Protein AF-A0A150IN07-F1 (afdb_monomer_lite)

Secondary structure (DSSP, 8-state):
-EETTEEE--TTTTTTS-TT---GGGTTSB-HHHHHHTTTTS-PPPHHHHHHHGGGEEEE--------------------------------------S--HHHHHHHHHHHHHHHHHHHHTT-SSGGG-HHHHHHHHHHHHHHHHHHHHHHHHHHHHHHH-GGGGGS---HHHHHHHHHHHHHHHHHHHHHHHHHHHHHHHHHHHH---

Foldseek 3Di:
DDEPQFDFDCVVVQVVPDPVDRCPVCVPHYCHVCQQCVNVVNHHDDPVVVVVRVLGTDGGHDPPPPPDDDDDDDDDDPPDPPPPPPPPDPPPSPDPPDPDDLCVQQVVLCCVLVVLVVQLVVPDPDPCSPPVNSCVVLVVLLVVLVVLLVVLVVLVVVCVVPVVSVVPPDPSVRCNVSSCSSSVSSVVSVVVVCVVVVVVVVVVVVPPDD

pLDDT: mean 81.94, std 17.99, range [33.94, 97.5]

Organism: NCBI:txid1705564

Radius of gyration: 29.13 Å; chains: 1; bounding box: 85×41×76 Å

Sequence (210 aa):
MIFEKSVYDITSYLRSHDKFLKIDSWCGQDMTEDFQTKAGTGRDHKSSTYALLDQYKIGDLEVDTVTDFPTSTPQSHVVTATITPTVVSEGSAQQPKNPYNLGLLVIPTLIIYWGWYFLCKKNYQCSLFKVSVFNFFWNSVLLITLIPAVGFGFFMVLRYSIPSLYSVQFDFLFWHVEGAIIMGTVAVSHFLSRLNAYFAQMRISLTKKP

InterPro domains:
  IPR001199 Cytochrome b5-like heme/steroid binding domain [PF00173] (2-61)
  IPR001199 Cytochrome b5-like heme/steroid binding domain [PS50255] (1-62)
  IPR036400 Cytochrome b5-like heme/steroid binding domain superfamily [G3DSA:3.10.120.10] (1-63)
  IPR036400 Cytochrome b5-like heme/steroid binding domain superfamily [SSF55856] (2-66)

Structure (mmCIF, N/CA/C/O backbone):
data_AF-A0A150IN07-F1
#
_entry.id   AF-A0A150IN07-F1
#
loop_
_atom_site.group_PDB
_atom_site.id
_atom_site.type_symbol
_atom_site.label_atom_id
_atom_site.label_alt_id
_atom_site.label_comp_id
_atom_site.label_asym_id
_atom_site.label_entity_id
_atom_site.label_seq_id
_atom_site.pdbx_PDB_ins_code
_atom_site.Cartn_x
_atom_site.Cartn_y
_atom_site.Cartn_z
_atom_site.occupancy
_atom_site.B_iso_or_equiv
_atom_site.auth_seq_id
_atom_site.auth_comp_id
_atom_site.auth_asym_id
_atom_site.auth_atom_id
_atom_site.pdbx_PDB_model_num
ATOM 1 N N . MET A 1 1 ? 26.340 -3.930 -17.160 1.00 94.69 1 MET A N 1
ATOM 2 C CA . MET A 1 1 ? 25.504 -3.708 -18.367 1.00 94.69 1 MET A CA 1
ATOM 3 C C . MET A 1 1 ? 25.729 -2.285 -18.845 1.00 94.69 1 MET A C 1
ATOM 5 O O . MET A 1 1 ? 26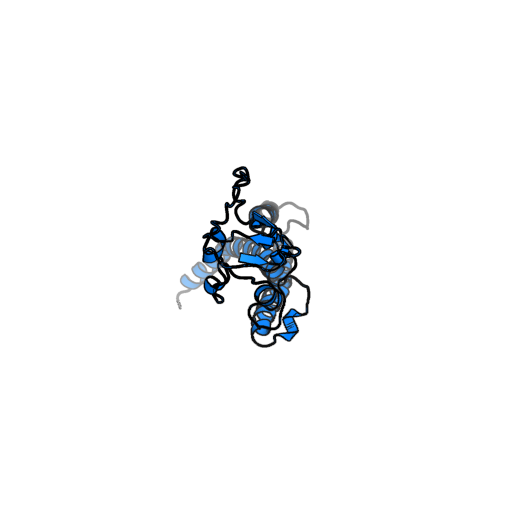.230 -1.491 -18.053 1.00 94.69 1 MET A O 1
ATOM 9 N N . ILE A 1 2 ? 25.414 -1.975 -20.100 1.00 96.38 2 ILE A N 1
ATOM 10 C CA . ILE A 1 2 ? 25.606 -0.640 -20.682 1.00 96.38 2 ILE A CA 1
ATOM 11 C C . ILE A 1 2 ? 24.236 0.001 -20.924 1.00 96.38 2 ILE A C 1
ATOM 13 O O . ILE A 1 2 ? 23.347 -0.654 -21.456 1.00 96.38 2 ILE A O 1
ATOM 17 N N . PHE A 1 3 ? 24.059 1.255 -20.521 1.00 95.56 3 PHE A N 1
ATOM 18 C CA . PHE A 1 3 ? 22.867 2.056 -20.810 1.00 95.56 3 PHE A CA 1
ATOM 19 C C . PHE A 1 3 ? 23.315 3.478 -21.164 1.00 95.56 3 PHE A C 1
ATOM 21 O O . PHE A 1 3 ? 24.084 4.071 -20.414 1.00 95.56 3 PHE A O 1
ATOM 28 N N . GLU A 1 4 ? 22.903 3.994 -22.325 1.00 93.81 4 GLU A N 1
ATOM 29 C CA . GLU A 1 4 ? 23.250 5.343 -22.813 1.00 93.81 4 GLU A CA 1
ATOM 30 C C . GLU A 1 4 ? 24.747 5.700 -22.677 1.00 93.81 4 GLU A C 1
ATOM 32 O O . GLU A 1 4 ? 25.117 6.784 -22.233 1.00 93.81 4 GLU A O 1
ATOM 37 N N . LYS A 1 5 ? 25.632 4.779 -23.089 1.00 92.81 5 LYS A N 1
ATOM 38 C CA . LYS A 1 5 ? 27.106 4.895 -22.994 1.00 92.81 5 LYS A CA 1
ATOM 39 C C . LYS A 1 5 ? 27.677 4.909 -21.571 1.00 92.81 5 LYS A C 1
ATOM 41 O O . LYS A 1 5 ? 28.888 5.031 -21.419 1.00 92.81 5 LYS A O 1
ATOM 46 N N . SER A 1 6 ? 26.862 4.726 -20.542 1.00 94.62 6 SER A N 1
ATOM 47 C CA . SER A 1 6 ? 27.318 4.515 -19.170 1.00 94.62 6 SER A CA 1
ATOM 48 C C . SER A 1 6 ? 27.363 3.022 -18.830 1.00 94.62 6 SER A C 1
ATOM 50 O O . SER A 1 6 ? 26.570 2.223 -19.333 1.00 94.62 6 SER A O 1
ATOM 52 N N . VAL A 1 7 ? 28.301 2.630 -17.969 1.00 95.75 7 VAL A N 1
ATOM 53 C CA . VAL A 1 7 ? 28.471 1.255 -17.481 1.00 95.75 7 VAL A CA 1
ATOM 54 C C . VAL A 1 7 ? 27.909 1.143 -16.068 1.00 95.75 7 VAL A C 1
ATOM 56 O O . VAL A 1 7 ? 28.205 1.969 -15.204 1.00 95.75 7 VAL A O 1
ATOM 59 N N . TYR A 1 8 ? 27.130 0.089 -15.827 1.00 95.19 8 TYR A N 1
ATOM 60 C CA . TYR A 1 8 ? 26.436 -0.161 -14.564 1.00 95.19 8 TYR A CA 1
ATOM 61 C C . TYR A 1 8 ? 26.771 -1.544 -13.995 1.00 95.19 8 TYR A C 1
ATOM 63 O O . TYR A 1 8 ? 26.665 -2.553 -14.712 1.00 95.19 8 TYR A O 1
ATOM 71 N N . ASP A 1 9 ? 27.111 -1.603 -12.704 1.00 95.38 9 ASP A N 1
ATOM 72 C CA . ASP A 1 9 ? 27.219 -2.851 -11.941 1.00 95.38 9 ASP A CA 1
ATOM 73 C C . ASP A 1 9 ? 25.911 -3.134 -11.201 1.00 95.38 9 ASP A C 1
ATOM 75 O O . ASP A 1 9 ? 25.670 -2.668 -10.091 1.00 95.38 9 ASP A O 1
ATOM 79 N N . ILE A 1 10 ? 25.062 -3.945 -11.827 1.00 92.94 10 ILE A N 1
ATOM 80 C CA . ILE A 1 10 ? 23.775 -4.352 -11.260 1.00 92.94 10 ILE A CA 1
ATOM 81 C C . ILE A 1 10 ? 23.812 -5.765 -10.662 1.00 92.94 10 ILE A C 1
ATOM 83 O O . ILE A 1 10 ? 22.760 -6.356 -10.421 1.00 92.94 10 ILE A O 1
ATOM 87 N N . THR A 1 11 ? 24.999 -6.335 -10.416 1.00 91.38 11 THR A N 1
ATOM 88 C CA . THR A 1 11 ? 25.167 -7.734 -9.976 1.00 91.38 11 THR A CA 1
ATOM 89 C C . THR A 1 11 ? 24.358 -8.044 -8.715 1.00 91.38 11 THR A C 1
ATOM 91 O O . THR A 1 11 ? 23.681 -9.072 -8.630 1.00 91.38 11 THR A O 1
ATOM 94 N N . SER A 1 12 ? 24.378 -7.127 -7.745 1.00 89.69 12 SER A N 1
ATOM 95 C CA . SER A 1 12 ? 23.608 -7.240 -6.501 1.00 89.69 12 SER A CA 1
ATOM 96 C C . SER A 1 12 ? 22.096 -7.119 -6.726 1.00 89.69 12 SER A C 1
ATOM 98 O O . SER A 1 12 ? 21.315 -7.736 -5.999 1.00 89.69 12 SER A O 1
ATOM 100 N N . TYR A 1 13 ? 21.681 -6.382 -7.759 1.00 89.75 13 TYR A N 1
ATOM 101 C CA . TYR A 1 13 ? 20.284 -6.124 -8.089 1.00 89.75 13 TYR A CA 1
ATOM 102 C C . TYR A 1 13 ? 19.628 -7.246 -8.901 1.00 89.75 13 TYR A C 1
ATOM 104 O O . TYR A 1 13 ? 18.417 -7.424 -8.793 1.00 89.75 13 TYR A O 1
ATOM 112 N N . LEU A 1 14 ? 20.393 -8.061 -9.642 1.00 88.88 14 LEU A N 1
ATOM 113 C CA . LEU A 1 14 ? 19.865 -9.152 -10.482 1.00 88.88 14 LEU A CA 1
ATOM 114 C C . LEU A 1 14 ? 18.888 -10.078 -9.740 1.00 88.88 14 LEU A C 1
ATOM 116 O O . LEU A 1 14 ? 17.893 -10.518 -10.307 1.00 88.88 14 LEU A O 1
ATOM 120 N N . ARG A 1 15 ? 19.151 -10.365 -8.459 1.00 83.50 15 ARG A N 1
ATOM 121 C CA . ARG A 1 15 ? 18.308 -11.255 -7.636 1.00 83.50 15 ARG A CA 1
ATOM 122 C C . ARG A 1 15 ? 17.019 -10.599 -7.144 1.00 83.50 15 ARG A C 1
ATOM 124 O O . ARG A 1 15 ? 16.079 -11.304 -6.793 1.00 83.50 15 ARG A O 1
ATOM 131 N N . SER A 1 16 ? 17.002 -9.273 -7.075 1.00 84.06 16 SER A N 1
ATOM 132 C CA . SER A 1 16 ? 15.838 -8.465 -6.704 1.00 84.06 16 SER A CA 1
ATOM 133 C C . SER A 1 16 ? 15.118 -7.865 -7.912 1.00 84.06 16 SER A C 1
ATOM 135 O O . SER A 1 16 ? 14.077 -7.232 -7.736 1.00 84.06 16 SER A O 1
ATOM 137 N N . HIS A 1 17 ? 15.672 -8.040 -9.114 1.00 86.94 17 HIS A N 1
ATOM 138 C CA . HIS A 1 17 ? 15.035 -7.643 -10.358 1.00 86.94 17 HIS A CA 1
ATOM 139 C C . HIS A 1 17 ? 13.751 -8.456 -10.574 1.00 86.94 17 HIS A C 1
ATOM 141 O O . HIS A 1 17 ? 13.635 -9.579 -10.081 1.00 86.94 17 HIS A O 1
ATOM 147 N N . ASP A 1 18 ? 12.778 -7.853 -11.264 1.00 80.25 18 ASP A N 1
ATOM 148 C CA . ASP A 1 18 ? 11.419 -8.364 -11.477 1.00 80.25 18 ASP A CA 1
ATOM 149 C C . ASP A 1 18 ? 11.361 -9.898 -11.620 1.00 80.25 18 ASP A C 1
ATOM 151 O O . ASP A 1 18 ? 12.038 -10.497 -12.455 1.00 80.25 18 ASP A O 1
ATOM 155 N N . LYS A 1 19 ? 10.495 -10.546 -10.828 1.00 76.75 19 LYS A N 1
ATOM 156 C CA . LYS A 1 19 ? 10.335 -12.009 -10.817 1.00 76.75 19 LYS A CA 1
ATOM 157 C C . LYS A 1 19 ? 9.893 -12.598 -12.161 1.00 76.75 19 LYS A C 1
ATOM 159 O O . LYS A 1 19 ? 9.998 -13.809 -12.348 1.00 76.75 19 LYS A O 1
ATOM 164 N N . PHE A 1 20 ? 9.348 -11.778 -13.054 1.00 77.38 20 PHE A N 1
ATOM 165 C CA . PHE A 1 20 ? 8.842 -12.198 -14.356 1.00 77.38 20 PHE A CA 1
ATOM 166 C C . PHE A 1 20 ? 9.803 -11.909 -15.511 1.00 77.38 20 PHE A C 1
ATOM 168 O O . PHE A 1 20 ? 9.583 -12.432 -16.602 1.00 77.38 20 PHE A O 1
ATOM 175 N N . LEU A 1 21 ? 10.862 -11.124 -15.288 1.00 83.44 21 LEU A N 1
ATOM 176 C CA . LEU A 1 21 ? 11.848 -10.791 -16.312 1.00 83.44 21 LEU A CA 1
ATOM 177 C C . LEU A 1 21 ? 13.258 -11.027 -15.777 1.00 83.44 21 LEU A C 1
ATOM 179 O O . LEU A 1 21 ? 13.783 -10.265 -14.965 1.00 83.44 21 LEU A O 1
ATOM 183 N N . LYS A 1 22 ? 13.885 -12.095 -16.265 1.00 88.19 22 LYS A N 1
ATOM 184 C CA . LYS A 1 22 ? 15.304 -12.336 -16.024 1.00 88.19 22 LYS A CA 1
ATOM 185 C C . LYS A 1 22 ? 16.120 -11.486 -16.989 1.00 88.19 22 LYS A C 1
ATOM 187 O O . LYS A 1 22 ? 15.855 -11.501 -18.184 1.00 88.19 22 LYS A O 1
ATOM 192 N N . ILE A 1 23 ? 17.087 -10.755 -16.446 1.00 91.69 23 ILE A N 1
ATOM 193 C CA . ILE A 1 23 ? 17.950 -9.837 -17.203 1.00 91.69 23 ILE A CA 1
ATOM 194 C C . ILE A 1 23 ? 19.413 -10.283 -17.198 1.00 91.69 23 ILE A C 1
ATOM 196 O O . ILE A 1 23 ? 20.286 -9.569 -17.667 1.00 91.69 23 ILE A O 1
ATOM 200 N N . ASP A 1 24 ? 19.703 -11.472 -16.673 1.00 90.38 24 ASP A N 1
ATOM 201 C CA . ASP A 1 24 ? 21.043 -12.061 -16.661 1.00 90.38 24 ASP A CA 1
ATOM 202 C C . ASP A 1 24 ? 21.629 -12.220 -18.071 1.00 90.38 24 ASP A C 1
ATOM 204 O O . ASP A 1 24 ? 22.839 -12.086 -18.249 1.00 90.38 24 ASP A O 1
ATOM 208 N N . SER A 1 25 ? 20.779 -12.413 -19.083 1.00 90.69 25 SER A N 1
ATOM 209 C CA . SER A 1 25 ? 21.184 -12.438 -20.492 1.00 90.69 25 SER A CA 1
ATOM 210 C C . SER A 1 25 ? 21.751 -11.112 -21.010 1.00 90.69 25 SER A C 1
ATOM 212 O O . SER A 1 25 ? 22.468 -11.125 -22.005 1.00 90.69 25 SER A O 1
ATOM 214 N N . TRP A 1 26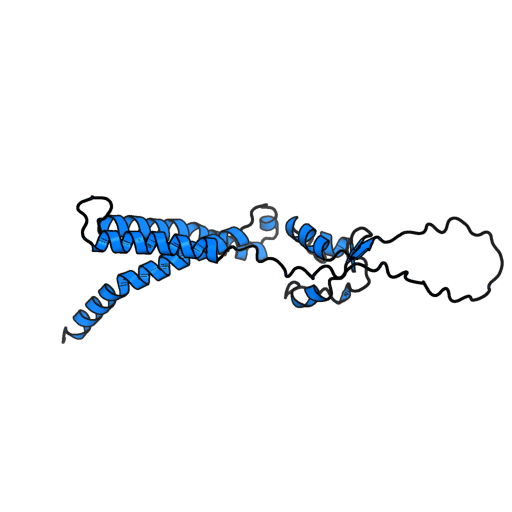 ? 21.467 -9.982 -20.355 1.00 93.00 26 TRP A N 1
ATOM 215 C CA . TRP A 1 26 ? 21.966 -8.656 -20.749 1.00 93.00 26 TRP A CA 1
ATOM 216 C C . TRP A 1 26 ? 23.334 -8.324 -20.137 1.00 93.00 26 TRP A C 1
ATOM 218 O O . TRP A 1 26 ? 23.903 -7.259 -20.386 1.00 93.00 26 TRP A O 1
ATOM 228 N N . CYS A 1 27 ? 23.895 -9.219 -19.317 1.00 91.94 27 CYS A N 1
ATOM 229 C CA . CYS A 1 27 ? 25.203 -9.021 -18.704 1.00 91.94 27 CYS A CA 1
ATOM 230 C C . CYS A 1 27 ? 26.282 -8.821 -19.781 1.00 91.94 27 CYS A C 1
ATOM 232 O O . CYS A 1 27 ? 26.479 -9.666 -20.650 1.00 91.94 27 CYS A O 1
ATOM 234 N N . GLY A 1 28 ? 26.988 -7.689 -19.707 1.00 90.88 28 GLY A N 1
ATOM 235 C CA . GLY A 1 28 ? 28.019 -7.304 -20.680 1.00 90.88 28 GLY A CA 1
ATOM 236 C C . GLY A 1 28 ? 27.493 -6.711 -21.993 1.00 90.88 28 GLY A C 1
ATOM 237 O O . GLY A 1 28 ? 28.303 -6.397 -22.857 1.00 90.88 28 GLY A O 1
ATOM 238 N N . GLN A 1 29 ? 26.178 -6.532 -22.143 1.00 94.62 29 GLN A N 1
ATOM 239 C CA . GLN A 1 29 ? 25.554 -5.985 -23.350 1.00 94.62 29 GLN A CA 1
ATOM 240 C C . GLN A 1 29 ? 25.032 -4.558 -23.129 1.00 94.62 29 GLN A C 1
ATOM 242 O O . GLN A 1 29 ? 24.894 -4.101 -21.985 1.00 94.62 29 GLN A O 1
ATOM 247 N N . ASP A 1 30 ? 24.758 -3.868 -24.238 1.00 94.81 30 ASP A N 1
ATOM 248 C CA . ASP A 1 30 ? 23.968 -2.637 -24.254 1.00 94.81 30 ASP A CA 1
ATOM 249 C C . ASP A 1 30 ? 22.489 -2.990 -24.114 1.00 94.81 30 ASP A C 1
ATOM 251 O O . ASP A 1 30 ? 21.928 -3.707 -24.938 1.00 94.81 30 ASP A O 1
ATOM 255 N N . MET A 1 31 ? 21.888 -2.516 -23.027 1.00 94.69 31 MET A N 1
ATOM 256 C CA . MET A 1 31 ? 20.490 -2.739 -22.684 1.00 94.69 31 MET A CA 1
ATOM 257 C C . MET A 1 31 ? 19.638 -1.488 -22.920 1.00 94.69 31 MET A C 1
ATOM 259 O O . MET A 1 31 ? 18.539 -1.422 -22.392 1.00 94.69 31 MET A O 1
ATOM 263 N N . THR A 1 32 ? 20.110 -0.470 -23.649 1.00 94.25 32 THR A N 1
ATOM 264 C CA . THR A 1 32 ? 19.400 0.816 -23.791 1.00 94.25 32 THR A CA 1
ATOM 265 C C . THR A 1 32 ? 17.986 0.633 -24.342 1.00 94.25 32 THR A C 1
ATOM 267 O O . THR A 1 32 ? 17.018 1.065 -23.716 1.00 94.25 32 THR A O 1
ATOM 270 N N . GLU A 1 33 ? 17.847 -0.072 -25.466 1.00 92.88 33 GLU A N 1
ATOM 271 C CA . GLU A 1 33 ? 16.543 -0.351 -26.080 1.00 92.88 33 GLU A CA 1
ATOM 272 C C . GLU A 1 33 ? 15.679 -1.259 -25.193 1.00 92.88 33 GLU A C 1
ATOM 274 O O . GLU A 1 33 ? 14.503 -0.981 -24.945 1.00 92.88 33 GLU A O 1
ATOM 279 N N . ASP A 1 34 ? 16.267 -2.329 -24.664 1.00 91.69 34 ASP A N 1
ATOM 280 C CA . ASP A 1 34 ? 15.575 -3.288 -23.804 1.00 91.69 34 ASP A CA 1
ATOM 281 C C . ASP A 1 34 ? 15.089 -2.651 -22.494 1.00 91.69 34 ASP A C 1
ATOM 283 O O . ASP A 1 34 ? 13.994 -2.953 -22.008 1.00 91.69 34 ASP A O 1
ATOM 287 N N . PHE A 1 35 ? 15.856 -1.716 -21.941 1.00 92.31 35 PHE A N 1
ATOM 288 C CA . PHE A 1 35 ? 15.484 -0.934 -20.774 1.00 92.31 35 PHE A CA 1
ATOM 289 C C . PHE A 1 35 ? 14.344 0.027 -21.124 1.00 92.31 35 PHE A C 1
ATOM 291 O O . PHE A 1 35 ? 13.303 -0.008 -20.472 1.00 92.31 35 PHE A O 1
ATOM 298 N N . GLN A 1 36 ? 14.470 0.824 -22.186 1.00 91.25 36 GLN A N 1
ATOM 299 C CA . GLN A 1 36 ? 13.446 1.803 -22.581 1.00 91.25 36 GLN A CA 1
ATOM 300 C C . GLN A 1 36 ? 12.134 1.166 -23.065 1.00 91.25 36 GLN A C 1
ATOM 302 O O . GLN A 1 36 ? 11.077 1.793 -23.025 1.00 91.25 36 GLN A O 1
ATOM 307 N N . THR A 1 37 ? 12.161 -0.088 -23.517 1.00 88.88 37 THR A N 1
ATOM 308 C CA . THR A 1 37 ? 10.962 -0.797 -23.999 1.00 88.88 37 THR A CA 1
ATOM 309 C C . THR A 1 37 ? 10.446 -1.866 -23.039 1.00 88.88 37 THR A C 1
ATOM 311 O O . THR A 1 37 ? 9.398 -2.470 -23.308 1.00 88.88 37 THR A O 1
ATOM 314 N N . LYS A 1 38 ? 11.158 -2.109 -21.928 1.00 86.06 38 LYS A N 1
ATOM 315 C CA . LYS A 1 38 ? 10.934 -3.241 -21.017 1.00 86.06 38 LYS A CA 1
ATOM 316 C C . LYS A 1 38 ? 10.881 -4.559 -21.782 1.00 86.06 38 LYS A C 1
ATOM 318 O O . LYS A 1 38 ? 9.856 -5.240 -21.756 1.00 86.06 38 LYS A O 1
ATOM 323 N N . ALA A 1 39 ? 11.963 -4.875 -22.488 1.00 84.94 39 ALA A N 1
ATOM 324 C CA . ALA A 1 39 ? 12.112 -6.081 -23.299 1.00 84.94 39 ALA A CA 1
ATOM 325 C C . ALA A 1 39 ? 10.971 -6.254 -24.323 1.00 84.94 39 ALA A C 1
ATOM 327 O O . ALA A 1 39 ? 10.305 -7.290 -24.373 1.00 84.94 39 ALA A O 1
ATOM 328 N N . GLY A 1 40 ? 10.680 -5.204 -25.099 1.00 79.12 40 GLY A N 1
ATOM 329 C CA . GLY A 1 40 ? 9.693 -5.277 -26.180 1.00 79.12 40 GLY A CA 1
ATOM 330 C C . GLY A 1 40 ? 8.226 -5.188 -25.746 1.00 79.12 40 GLY A C 1
ATOM 331 O O . GLY A 1 40 ? 7.331 -5.384 -26.566 1.00 79.12 40 GLY A O 1
ATOM 332 N N . THR A 1 41 ? 7.932 -4.825 -24.491 1.00 79.44 41 THR A N 1
ATOM 333 C CA . THR A 1 41 ? 6.543 -4.530 -24.076 1.00 79.44 41 THR A CA 1
ATOM 334 C C . THR A 1 41 ? 6.041 -3.162 -24.559 1.00 79.44 41 THR A C 1
ATOM 336 O O . THR A 1 41 ? 4.904 -2.790 -24.257 1.00 79.44 41 THR A O 1
ATOM 339 N N . GLY A 1 42 ? 6.875 -2.408 -25.291 1.00 77.81 42 GLY A N 1
ATOM 340 C CA . GLY A 1 42 ? 6.547 -1.094 -25.852 1.00 77.81 42 GLY A CA 1
ATOM 341 C C . GLY A 1 42 ? 6.293 -0.032 -24.782 1.00 77.81 42 GLY A C 1
ATOM 342 O O . GLY A 1 42 ? 5.560 0.927 -25.019 1.00 77.81 42 GLY A O 1
ATOM 343 N N . ARG A 1 43 ? 6.829 -0.237 -23.573 1.00 79.56 43 ARG A N 1
ATOM 344 C CA . ARG A 1 43 ? 6.613 0.642 -22.424 1.00 79.56 43 ARG A CA 1
ATOM 345 C C . ARG A 1 43 ? 7.915 0.945 -21.721 1.00 79.56 43 ARG A C 1
ATOM 347 O O . ARG A 1 43 ? 8.641 0.036 -21.339 1.00 79.56 43 ARG A O 1
ATOM 354 N N . ASP A 1 44 ? 8.082 2.218 -21.415 1.00 88.00 44 ASP A N 1
ATOM 355 C CA . ASP A 1 44 ? 9.240 2.699 -20.690 1.00 88.00 44 ASP A CA 1
ATOM 356 C C . ASP A 1 44 ? 9.129 2.477 -19.173 1.00 88.00 44 ASP A C 1
ATOM 358 O O . ASP A 1 44 ? 8.053 2.254 -18.585 1.00 88.00 44 ASP A O 1
ATOM 362 N N . HIS A 1 45 ? 10.283 2.474 -18.525 1.00 88.06 45 HIS A N 1
ATOM 363 C CA . HIS A 1 45 ? 10.446 2.559 -17.091 1.00 88.06 45 HIS A CA 1
ATOM 364 C C . HIS A 1 45 ? 9.984 3.917 -16.542 1.00 88.06 45 HIS A C 1
ATOM 366 O O . HIS A 1 45 ? 9.839 4.908 -17.251 1.00 88.06 45 HIS A O 1
ATOM 372 N N . LYS A 1 46 ? 9.670 3.952 -15.240 1.00 85.88 46 LYS A N 1
ATOM 373 C CA . LYS A 1 46 ? 9.307 5.203 -14.558 1.00 85.88 46 LYS A CA 1
ATOM 374 C C . LYS A 1 46 ? 10.577 6.010 -14.282 1.00 85.88 46 LYS A C 1
ATOM 376 O O . LYS A 1 46 ? 11.635 5.420 -14.089 1.00 85.88 46 LYS A O 1
ATOM 381 N N . SER A 1 47 ? 10.455 7.326 -14.102 1.00 82.81 47 SER A N 1
ATOM 382 C CA . SER A 1 47 ? 11.571 8.195 -13.681 1.00 82.81 47 SER A CA 1
ATOM 383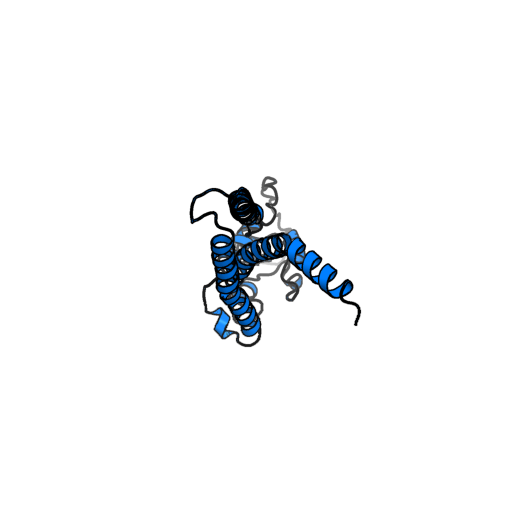 C C . SER A 1 47 ? 12.284 7.710 -12.411 1.00 82.81 47 SER A C 1
ATOM 385 O O . SER A 1 47 ? 13.502 7.801 -12.309 1.00 82.81 47 SER A O 1
ATOM 387 N N . SER A 1 48 ? 11.556 7.121 -11.460 1.00 80.69 48 SER A N 1
ATOM 388 C CA . SER A 1 48 ? 12.150 6.524 -10.258 1.00 80.69 48 SER A CA 1
ATOM 389 C C . SER A 1 48 ? 13.017 5.295 -10.544 1.00 80.69 48 SER A C 1
ATOM 391 O O . SER A 1 48 ? 13.940 5.018 -9.787 1.00 80.69 48 SER A O 1
ATOM 393 N N . THR A 1 49 ? 12.744 4.560 -11.623 1.00 88.88 49 THR A N 1
ATOM 394 C CA . THR A 1 49 ? 13.582 3.440 -12.064 1.00 88.88 49 THR A CA 1
ATOM 395 C C . THR A 1 49 ? 14.873 3.944 -12.702 1.00 88.88 49 THR A C 1
ATOM 397 O O . THR A 1 49 ? 15.919 3.369 -12.433 1.00 88.88 49 THR A O 1
ATOM 400 N N . TYR A 1 50 ? 14.825 5.041 -13.462 1.00 91.44 50 TYR A N 1
ATOM 401 C CA . TYR A 1 50 ? 16.035 5.714 -13.948 1.00 91.44 50 TYR A CA 1
ATOM 402 C C . TYR A 1 50 ? 16.909 6.187 -12.776 1.00 91.44 50 TYR A C 1
ATOM 404 O O . TYR A 1 50 ? 18.079 5.832 -12.696 1.00 91.44 50 TYR A O 1
ATOM 412 N N . ALA A 1 51 ? 16.310 6.842 -11.776 1.00 88.75 51 ALA A N 1
ATOM 413 C CA . ALA A 1 51 ? 17.022 7.245 -10.559 1.00 88.75 51 ALA A CA 1
ATOM 414 C C . ALA A 1 51 ? 17.555 6.059 -9.722 1.00 88.75 51 ALA A C 1
ATOM 416 O O . ALA A 1 51 ? 18.477 6.223 -8.922 1.00 88.75 51 ALA A O 1
ATOM 417 N N . LEU A 1 52 ? 16.959 4.868 -9.852 1.00 89.81 52 LEU A N 1
ATOM 418 C CA . LEU A 1 52 ? 17.491 3.642 -9.258 1.00 89.81 52 LEU A CA 1
ATOM 419 C C . LEU A 1 52 ? 18.678 3.112 -10.065 1.00 89.81 52 LEU A C 1
ATOM 421 O O . LEU A 1 52 ? 19.678 2.735 -9.466 1.00 89.81 52 LEU A O 1
ATOM 425 N N . LEU A 1 53 ? 18.581 3.099 -11.397 1.00 93.31 53 LEU A N 1
ATOM 426 C CA . LEU A 1 53 ? 19.661 2.671 -12.284 1.00 93.31 53 LEU A CA 1
ATOM 427 C C . LEU A 1 53 ? 20.930 3.502 -12.043 1.00 93.31 53 LEU A C 1
ATOM 429 O O . LEU A 1 53 ? 22.009 2.930 -11.917 1.00 93.31 53 LEU A O 1
ATOM 433 N N . ASP A 1 54 ? 20.791 4.816 -11.861 1.00 92.12 54 ASP A N 1
ATOM 434 C CA . ASP A 1 54 ? 21.906 5.727 -11.566 1.00 92.12 54 ASP A CA 1
ATOM 435 C C . ASP A 1 54 ? 22.709 5.344 -10.314 1.00 92.12 54 ASP A C 1
ATOM 437 O O . ASP A 1 54 ? 23.914 5.583 -10.263 1.00 92.12 54 ASP A O 1
ATOM 441 N N . GLN A 1 55 ? 22.089 4.687 -9.327 1.00 93.12 55 GLN A N 1
ATOM 442 C CA . GLN A 1 55 ? 22.784 4.219 -8.116 1.00 93.12 55 GLN A CA 1
ATOM 443 C C . GLN A 1 55 ? 23.781 3.088 -8.398 1.00 93.12 55 GLN A C 1
ATOM 445 O O . GLN A 1 55 ? 24.640 2.810 -7.566 1.00 93.12 55 GLN A O 1
ATOM 450 N N . TYR A 1 56 ? 23.671 2.438 -9.558 1.00 93.94 56 TYR A N 1
ATOM 451 C CA . TYR A 1 56 ? 24.538 1.344 -9.988 1.00 93.94 56 TYR A CA 1
ATOM 452 C C . TYR A 1 56 ? 25.577 1.778 -11.030 1.00 93.94 56 TYR A C 1
ATOM 454 O O . TYR A 1 56 ? 26.314 0.929 -11.537 1.00 93.94 56 TYR A O 1
ATOM 462 N N . LYS A 1 57 ? 25.634 3.067 -11.394 1.00 94.81 57 LYS A N 1
ATOM 463 C CA . LYS A 1 57 ? 26.595 3.573 -12.382 1.00 94.81 57 LYS A CA 1
ATOM 464 C C . LYS A 1 57 ? 28.019 3.469 -11.830 1.00 94.81 57 LYS A C 1
ATOM 466 O O . LYS A 1 57 ? 28.310 3.997 -10.761 1.00 94.81 57 LYS A O 1
ATOM 471 N N . ILE A 1 58 ? 28.910 2.830 -12.586 1.00 95.88 58 ILE A N 1
ATOM 472 C CA . ILE A 1 58 ? 30.333 2.679 -12.237 1.00 95.88 58 ILE A CA 1
ATOM 473 C C . ILE A 1 58 ? 31.271 3.484 -13.143 1.00 95.88 58 ILE A C 1
ATOM 475 O O . ILE A 1 58 ? 32.430 3.682 -12.791 1.00 95.88 58 ILE A O 1
ATOM 479 N N . GLY A 1 59 ? 30.793 3.970 -14.290 1.00 92.88 59 GLY A N 1
ATOM 480 C CA . GLY A 1 59 ? 31.597 4.793 -15.191 1.00 92.88 59 GLY A CA 1
ATOM 481 C C . GLY A 1 59 ? 30.912 5.072 -16.521 1.00 92.88 59 GLY A C 1
ATOM 482 O O . GLY A 1 59 ? 29.759 4.693 -16.731 1.00 92.88 59 GLY A O 1
ATOM 483 N N . ASP A 1 60 ? 31.641 5.729 -17.414 1.00 94.19 60 ASP A N 1
ATOM 484 C CA . ASP A 1 60 ? 31.241 6.011 -18.790 1.00 94.19 60 ASP A CA 1
ATOM 485 C C . ASP A 1 60 ? 32.162 5.270 -19.763 1.00 94.19 60 ASP A C 1
ATOM 487 O O . ASP A 1 60 ? 33.324 5.003 -19.456 1.00 94.19 60 ASP A O 1
ATOM 491 N N . LEU A 1 61 ? 31.633 4.902 -20.927 1.00 89.19 61 LEU A N 1
ATOM 492 C CA . LEU A 1 61 ? 32.426 4.360 -22.020 1.00 89.19 61 LEU A CA 1
ATOM 493 C C . LEU A 1 61 ? 33.141 5.513 -22.719 1.00 89.19 61 LEU A C 1
ATOM 495 O O . LEU A 1 61 ? 32.517 6.323 -23.409 1.00 89.19 61 LEU A O 1
ATOM 499 N N . GLU A 1 62 ? 34.459 5.563 -22.570 1.00 83.00 62 GLU A N 1
ATOM 500 C CA . GLU A 1 62 ? 35.298 6.405 -23.411 1.00 83.00 62 GLU A CA 1
ATOM 501 C C . GLU A 1 62 ? 35.369 5.763 -24.798 1.00 83.00 62 GLU A C 1
ATOM 503 O O . GLU A 1 62 ? 35.938 4.689 -24.997 1.00 83.00 62 GLU A O 1
ATOM 508 N N . VAL A 1 63 ? 34.708 6.396 -25.767 1.00 69.94 63 VAL A N 1
ATOM 509 C CA . VAL A 1 63 ? 34.895 6.049 -27.171 1.00 69.94 63 VAL A CA 1
ATOM 510 C C . VAL A 1 63 ? 36.177 6.735 -27.603 1.00 69.94 63 VAL A C 1
ATOM 512 O O . VAL A 1 63 ? 36.151 7.884 -28.043 1.00 69.94 63 VAL A O 1
ATOM 515 N N . ASP A 1 64 ? 37.294 6.027 -27.481 1.00 63.12 64 ASP A N 1
ATOM 516 C CA . ASP A 1 64 ? 38.486 6.389 -28.228 1.00 63.12 64 ASP A CA 1
ATOM 517 C C . ASP A 1 64 ? 38.139 6.249 -29.710 1.00 63.12 64 ASP A C 1
ATOM 519 O O . ASP A 1 64 ? 38.119 5.158 -30.286 1.00 63.12 64 ASP A O 1
ATOM 523 N N . THR A 1 65 ? 37.799 7.369 -30.346 1.00 49.34 65 THR A N 1
ATOM 524 C CA . THR A 1 65 ? 37.796 7.473 -31.799 1.00 49.34 65 THR A CA 1
ATOM 525 C C . THR A 1 65 ? 39.221 7.215 -32.257 1.00 49.34 65 THR A C 1
ATOM 527 O O . THR A 1 65 ? 40.048 8.129 -32.283 1.00 49.34 65 THR A O 1
ATOM 530 N N . VAL A 1 66 ? 39.511 5.959 -32.603 1.00 54.78 66 VAL A N 1
ATOM 531 C CA . VAL A 1 66 ? 40.706 5.586 -33.357 1.00 54.78 66 VAL A CA 1
ATOM 532 C C . VAL A 1 66 ? 40.569 6.267 -34.714 1.00 54.78 66 VAL A C 1
ATOM 534 O O . VAL A 1 66 ? 39.967 5.746 -35.649 1.00 54.78 66 VAL A O 1
ATOM 537 N N . THR A 1 67 ? 41.031 7.510 -34.766 1.00 46.03 67 THR A N 1
ATOM 538 C CA . THR A 1 67 ? 41.056 8.324 -35.970 1.00 46.03 67 THR A CA 1
ATOM 539 C C . THR A 1 67 ? 42.305 7.888 -36.720 1.00 46.03 67 THR A C 1
ATOM 541 O O . THR A 1 67 ? 43.410 8.110 -36.240 1.00 46.03 67 THR A O 1
ATOM 544 N N . ASP A 1 68 ? 42.086 7.205 -37.841 1.00 49.28 68 ASP A N 1
ATOM 545 C CA . ASP A 1 68 ? 43.023 6.917 -38.929 1.00 49.28 68 ASP A CA 1
ATOM 546 C C . ASP A 1 68 ? 44.391 6.295 -38.581 1.00 49.28 68 ASP A C 1
ATOM 548 O O . ASP A 1 68 ? 45.325 6.958 -38.136 1.00 49.28 68 ASP A O 1
ATOM 552 N N . PHE A 1 69 ? 44.576 5.030 -38.975 1.00 44.47 69 PHE A N 1
ATOM 553 C CA . PHE A 1 69 ? 45.904 4.502 -39.310 1.00 44.47 69 PHE A CA 1
ATOM 554 C C . PHE A 1 69 ? 46.007 4.288 -40.828 1.00 44.47 69 PHE A C 1
ATOM 556 O O . PHE A 1 69 ? 45.136 3.626 -41.401 1.00 44.47 69 PHE A O 1
ATOM 563 N N . PRO A 1 70 ? 47.061 4.791 -41.506 1.00 51.38 70 PRO A N 1
ATOM 564 C CA . PRO A 1 70 ? 47.318 4.452 -42.893 1.00 51.38 70 PRO A CA 1
ATOM 565 C C . PRO A 1 70 ? 47.872 3.025 -42.997 1.00 51.38 70 PRO A C 1
ATOM 567 O O . PRO A 1 70 ? 48.672 2.565 -42.186 1.00 51.38 70 PRO A O 1
ATOM 570 N N . THR A 1 71 ? 47.433 2.344 -44.049 1.00 48.00 71 THR A N 1
ATOM 571 C CA . THR A 1 71 ? 47.872 1.048 -44.572 1.00 48.00 71 THR A CA 1
ATOM 572 C C . THR A 1 71 ? 49.366 0.731 -44.379 1.00 48.00 71 THR A C 1
ATOM 574 O O . THR A 1 71 ? 50.212 1.384 -44.985 1.00 48.00 71 THR A O 1
ATOM 577 N N . SER A 1 72 ? 49.694 -0.350 -43.652 1.00 43.59 72 SER A N 1
ATOM 578 C CA . SER A 1 72 ? 50.559 -1.457 -44.133 1.00 43.59 72 SER A CA 1
ATOM 579 C C . SER A 1 72 ? 50.796 -2.582 -43.093 1.00 43.59 72 SER A C 1
ATOM 581 O O . SER A 1 72 ? 51.373 -2.360 -42.038 1.00 43.59 72 SER A O 1
ATOM 583 N N . THR A 1 73 ? 50.428 -3.809 -43.500 1.00 37.75 73 THR A N 1
ATOM 584 C CA . THR A 1 73 ? 51.033 -5.133 -43.182 1.00 37.75 73 THR A CA 1
ATOM 585 C C . THR A 1 73 ? 50.817 -5.764 -41.779 1.00 37.75 73 THR A C 1
ATOM 587 O O . THR A 1 73 ? 50.964 -5.093 -40.764 1.00 37.75 73 THR A O 1
ATOM 590 N N . PRO A 1 74 ? 50.481 -7.077 -41.677 1.00 45.66 74 PRO A N 1
ATOM 591 C CA . PRO A 1 74 ? 49.957 -7.667 -40.446 1.00 45.66 74 PRO A CA 1
ATOM 592 C C . PRO A 1 74 ? 51.062 -8.193 -39.519 1.00 45.66 74 PRO A C 1
ATOM 594 O O . PRO A 1 74 ? 51.760 -9.153 -39.845 1.00 45.66 74 PRO A O 1
ATOM 597 N N . GLN A 1 75 ? 51.147 -7.638 -38.311 1.00 36.94 75 GLN A N 1
ATOM 598 C CA . GLN A 1 75 ? 51.739 -8.314 -37.159 1.00 36.94 75 GLN A CA 1
ATOM 599 C C . GLN A 1 75 ? 50.701 -8.397 -36.042 1.00 36.94 75 GLN A C 1
ATOM 601 O O . GLN A 1 75 ? 50.192 -7.396 -35.547 1.00 36.94 75 GLN A O 1
ATOM 606 N N . SER A 1 76 ? 50.379 -9.637 -35.684 1.00 46.91 76 SER A N 1
ATOM 607 C CA . SER A 1 76 ? 49.484 -10.015 -34.598 1.00 46.91 76 SER A CA 1
ATOM 608 C C . SER A 1 76 ? 50.063 -9.564 -33.256 1.00 46.91 76 SER A C 1
ATOM 610 O O . SER A 1 76 ? 50.813 -10.304 -32.622 1.00 46.91 76 SER A O 1
ATOM 612 N N . HIS A 1 77 ? 49.694 -8.365 -32.812 1.00 38.25 77 HIS A N 1
ATOM 613 C CA . HIS A 1 77 ? 49.803 -7.960 -31.417 1.00 38.25 77 HIS A CA 1
ATOM 614 C C . HIS A 1 77 ? 48.423 -8.071 -30.771 1.00 38.25 77 HIS A C 1
ATOM 616 O O . HIS A 1 77 ? 47.495 -7.337 -31.101 1.00 38.25 77 HIS A O 1
ATOM 622 N N . VAL A 1 78 ? 48.296 -9.026 -29.850 1.00 46.25 78 VAL A N 1
ATOM 623 C CA . VAL A 1 78 ? 47.172 -9.117 -28.917 1.00 46.25 78 VAL A CA 1
ATOM 624 C C . VAL A 1 78 ? 47.236 -7.872 -28.034 1.00 46.25 78 VAL A C 1
ATOM 626 O O . VAL A 1 78 ? 48.072 -7.784 -27.136 1.00 46.25 78 VAL A O 1
ATOM 629 N N . VAL A 1 79 ? 46.403 -6.876 -28.337 1.00 38.84 79 VAL A N 1
ATOM 630 C CA . VAL A 1 79 ? 46.220 -5.699 -27.486 1.00 38.84 79 VAL A CA 1
ATOM 631 C C . VAL A 1 79 ? 45.345 -6.130 -26.316 1.00 38.84 79 VAL A C 1
ATOM 633 O O . VAL A 1 79 ? 44.122 -6.200 -26.413 1.00 38.84 79 VAL A O 1
ATOM 636 N N . THR A 1 80 ? 45.993 -6.477 -25.209 1.00 36.50 80 THR A N 1
ATOM 637 C CA . THR A 1 80 ? 45.344 -6.575 -23.904 1.00 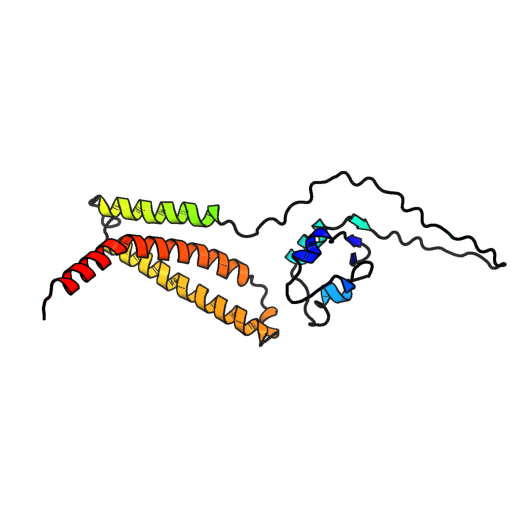36.50 80 THR A CA 1
ATOM 638 C C . THR A 1 80 ? 44.851 -5.180 -23.536 1.00 36.50 80 THR A C 1
ATOM 640 O O . THR A 1 80 ? 45.657 -4.276 -23.325 1.00 36.50 80 THR A O 1
ATOM 643 N N . ALA A 1 81 ? 43.532 -4.998 -23.487 1.00 44.66 81 ALA A N 1
ATOM 644 C CA . ALA A 1 81 ? 42.923 -3.796 -22.942 1.00 44.66 81 ALA A CA 1
ATOM 645 C C . ALA A 1 81 ? 43.329 -3.670 -21.466 1.00 44.66 81 ALA A C 1
ATOM 647 O O . ALA A 1 81 ? 42.851 -4.414 -20.607 1.00 44.66 81 ALA A O 1
ATOM 648 N N . THR A 1 82 ? 44.251 -2.756 -21.173 1.00 36.94 82 THR A N 1
ATOM 649 C CA . THR A 1 82 ? 44.585 -2.384 -19.800 1.00 36.94 82 THR A CA 1
ATOM 650 C C . THR A 1 82 ? 43.454 -1.513 -19.282 1.00 36.94 82 THR A C 1
ATOM 652 O O . THR A 1 82 ? 43.413 -0.307 -19.506 1.00 36.94 82 THR A O 1
ATOM 655 N N . ILE A 1 83 ? 42.507 -2.159 -18.611 1.00 45.44 83 ILE A N 1
ATOM 656 C CA . ILE A 1 83 ? 41.507 -1.502 -17.778 1.00 45.44 83 ILE A CA 1
ATOM 657 C C . ILE A 1 83 ? 42.291 -0.812 -16.663 1.00 45.44 83 ILE A C 1
ATOM 659 O O . ILE A 1 83 ? 42.817 -1.484 -15.777 1.00 45.44 83 ILE A O 1
ATOM 663 N N . THR A 1 84 ? 42.442 0.508 -16.729 1.00 33.94 84 THR A N 1
ATOM 664 C CA . THR A 1 84 ? 42.962 1.272 -15.593 1.00 33.94 84 THR A CA 1
ATOM 665 C C . THR A 1 84 ? 41.875 1.229 -14.523 1.00 33.94 84 THR A C 1
ATOM 667 O O . THR A 1 84 ? 40.793 1.771 -14.758 1.00 33.94 84 THR A O 1
ATOM 670 N N . PRO A 1 85 ? 42.086 0.564 -13.372 1.00 37.84 85 PRO A N 1
ATOM 671 C CA . PRO A 1 85 ? 41.099 0.586 -12.316 1.00 37.84 85 PRO A CA 1
ATOM 672 C C . PRO A 1 85 ? 41.154 1.982 -11.706 1.00 37.84 85 PRO A C 1
ATOM 674 O O . PRO A 1 85 ? 42.012 2.288 -10.878 1.00 37.84 85 PRO A O 1
ATOM 677 N N . THR A 1 86 ? 40.239 2.851 -12.124 1.00 39.41 86 THR A N 1
ATOM 678 C CA . THR A 1 86 ? 39.851 3.979 -11.288 1.00 39.41 86 THR A CA 1
ATOM 679 C C . THR A 1 86 ? 39.376 3.365 -9.982 1.00 39.41 86 THR A C 1
ATOM 681 O O . THR A 1 86 ? 38.377 2.647 -9.950 1.00 39.41 86 THR A O 1
ATOM 684 N N . VAL A 1 87 ? 40.157 3.571 -8.922 1.00 42.72 87 VAL A N 1
ATOM 685 C CA . VAL A 1 87 ? 39.827 3.168 -7.558 1.00 42.72 87 VAL A CA 1
ATOM 686 C C . VAL A 1 87 ? 38.613 3.995 -7.153 1.00 42.72 87 VAL A C 1
ATOM 688 O O . VAL A 1 87 ? 38.730 5.080 -6.586 1.00 42.72 87 VAL A O 1
ATOM 691 N N . VAL A 1 88 ? 37.429 3.511 -7.522 1.00 44.47 88 VAL A N 1
ATOM 692 C CA . VAL A 1 88 ? 36.175 3.998 -6.973 1.00 44.47 88 VAL A CA 1
ATOM 693 C C . VAL A 1 88 ? 36.194 3.533 -5.530 1.00 44.47 88 VAL A C 1
ATOM 695 O O . VAL A 1 88 ? 36.042 2.350 -5.231 1.00 44.47 88 VAL A O 1
ATOM 698 N N . SER A 1 89 ? 36.508 4.492 -4.661 1.00 38.03 89 SER A N 1
ATOM 699 C CA . SER A 1 89 ? 36.318 4.426 -3.220 1.00 38.03 89 SER A CA 1
ATOM 700 C C . SER A 1 89 ? 35.068 3.607 -2.916 1.00 38.03 89 SER A C 1
ATOM 702 O O . SER A 1 89 ? 34.030 3.871 -3.525 1.00 38.03 89 SER A O 1
ATOM 704 N N . GLU A 1 90 ? 35.184 2.623 -2.020 1.00 41.22 90 GLU A N 1
ATOM 705 C CA . GLU A 1 90 ? 34.099 1.782 -1.506 1.00 41.22 90 GLU A CA 1
ATOM 706 C C . GLU A 1 90 ? 33.000 2.660 -0.879 1.00 41.22 90 GLU A C 1
ATOM 708 O O . GLU A 1 90 ? 32.856 2.800 0.335 1.00 41.22 90 GLU A O 1
ATOM 713 N N . GLY A 1 91 ? 32.213 3.309 -1.729 1.00 40.69 91 GLY A N 1
ATOM 714 C CA . GLY A 1 91 ? 30.982 3.972 -1.381 1.00 40.69 91 GLY A CA 1
ATOM 715 C C . GLY A 1 91 ? 29.976 2.872 -1.142 1.00 40.69 91 GLY A C 1
ATOM 716 O O . GLY A 1 91 ? 29.417 2.343 -2.095 1.00 40.69 91 GLY A O 1
ATOM 717 N N . SER A 1 92 ? 29.837 2.498 0.134 1.00 37.34 92 SER A N 1
ATOM 718 C CA . SER A 1 92 ? 28.714 1.765 0.722 1.00 37.34 92 SER A CA 1
ATOM 719 C C . SER A 1 92 ? 27.575 1.580 -0.275 1.00 37.34 92 SER A C 1
ATOM 721 O O . SER A 1 92 ? 26.870 2.545 -0.577 1.00 37.34 92 SER A O 1
ATOM 723 N N . ALA A 1 93 ? 27.422 0.358 -0.794 1.00 43.97 93 ALA A N 1
ATOM 724 C CA . ALA A 1 93 ? 26.273 -0.026 -1.597 1.00 43.97 93 ALA A CA 1
ATOM 725 C C . ALA A 1 93 ? 25.014 0.338 -0.801 1.00 43.97 93 ALA A C 1
ATOM 727 O O . ALA A 1 93 ? 24.639 -0.348 0.155 1.00 43.97 93 ALA A O 1
ATOM 728 N N . GLN A 1 94 ? 24.420 1.484 -1.136 1.00 44.91 94 GLN A N 1
ATOM 729 C CA . GLN A 1 94 ? 23.255 2.009 -0.453 1.00 44.91 94 GLN A CA 1
ATOM 730 C C . GLN A 1 94 ? 22.152 0.987 -0.672 1.00 44.91 94 GLN A C 1
ATOM 732 O O . GLN A 1 94 ? 21.682 0.785 -1.790 1.00 44.91 94 GLN A O 1
ATOM 737 N N . GLN A 1 95 ? 21.780 0.284 0.399 1.00 48.88 95 GLN A N 1
ATOM 738 C CA . GLN A 1 95 ? 20.655 -0.629 0.326 1.00 48.88 95 GLN A CA 1
ATOM 739 C C . GLN A 1 95 ? 19.439 0.129 -0.212 1.00 48.88 95 GLN A C 1
ATOM 741 O O . GLN A 1 95 ? 19.221 1.277 0.193 1.00 48.88 95 GLN A O 1
ATOM 746 N N . PRO A 1 96 ? 18.646 -0.495 -1.100 1.00 54.50 96 PRO A N 1
ATOM 747 C CA . PRO A 1 96 ? 17.496 0.152 -1.708 1.00 54.50 96 PRO A CA 1
ATOM 748 C C . PRO A 1 96 ? 16.591 0.693 -0.602 1.00 54.50 96 PRO A C 1
ATOM 750 O O . PRO A 1 96 ? 16.028 -0.057 0.200 1.00 54.50 96 PRO A O 1
ATOM 753 N N . LYS A 1 97 ? 16.493 2.023 -0.521 1.00 63.34 97 LYS A N 1
ATOM 754 C CA . LYS A 1 97 ? 15.686 2.700 0.491 1.00 63.34 97 LYS A CA 1
ATOM 755 C C . LYS A 1 97 ? 14.222 2.360 0.230 1.00 63.34 97 LYS A C 1
ATOM 757 O O . LYS A 1 97 ? 13.687 2.699 -0.823 1.00 63.34 97 LYS A O 1
ATOM 762 N N . ASN A 1 98 ? 13.580 1.685 1.182 1.00 72.75 98 ASN A N 1
ATOM 763 C CA . ASN A 1 98 ? 12.157 1.372 1.092 1.00 72.75 98 ASN A CA 1
ATOM 764 C C . ASN A 1 98 ? 11.363 2.688 0.932 1.00 72.75 98 ASN A C 1
ATOM 766 O O . ASN A 1 98 ? 11.494 3.561 1.796 1.00 72.75 98 ASN A O 1
ATOM 770 N N . PRO A 1 99 ? 10.570 2.863 -0.145 1.00 77.06 99 PRO A N 1
ATOM 771 C CA . PRO A 1 99 ? 9.825 4.101 -0.370 1.00 77.06 99 PRO A CA 1
ATOM 772 C C . PRO A 1 99 ? 8.693 4.307 0.648 1.00 77.06 99 PRO A C 1
ATOM 774 O O . PRO A 1 99 ? 8.190 5.419 0.775 1.00 77.06 99 PRO A O 1
ATOM 777 N N . TYR A 1 100 ? 8.303 3.259 1.380 1.00 83.81 100 TYR A N 1
ATOM 778 C CA . TYR A 1 100 ? 7.220 3.290 2.356 1.00 83.81 100 TYR A CA 1
ATOM 779 C C . TYR A 1 100 ? 7.725 3.604 3.761 1.00 83.81 100 TYR A C 1
ATOM 781 O O . TYR A 1 100 ? 8.594 2.920 4.305 1.00 83.81 100 TYR A O 1
ATOM 789 N N . ASN A 1 101 ? 7.097 4.584 4.408 1.00 87.38 101 ASN A N 1
ATOM 790 C CA . ASN A 1 101 ? 7.455 4.996 5.763 1.00 87.38 101 ASN A CA 1
ATOM 791 C C . ASN A 1 101 ? 6.514 4.365 6.798 1.00 87.38 101 ASN A C 1
ATOM 793 O O . ASN A 1 101 ? 5.676 5.039 7.394 1.00 87.38 101 ASN A O 1
ATOM 797 N N . LEU A 1 102 ? 6.659 3.057 7.037 1.00 88.50 102 LEU A N 1
ATOM 798 C CA . LEU A 1 102 ? 5.747 2.302 7.909 1.00 88.50 102 LEU A CA 1
ATOM 799 C C . LEU A 1 102 ? 5.624 2.914 9.316 1.00 88.50 102 LEU A C 1
ATOM 801 O O . LEU A 1 102 ? 4.517 3.133 9.801 1.00 88.50 102 LEU A O 1
ATOM 805 N N . GLY A 1 103 ? 6.752 3.233 9.960 1.00 88.88 103 GLY A N 1
ATOM 806 C CA . GLY A 1 103 ? 6.754 3.827 11.301 1.00 88.88 103 GLY A CA 1
ATOM 807 C C . GLY A 1 103 ? 6.058 5.188 11.346 1.00 88.88 103 GLY A C 1
ATOM 808 O O . GLY A 1 103 ? 5.268 5.441 12.255 1.00 88.88 103 GLY A O 1
ATOM 809 N N . LEU A 1 104 ? 6.291 6.024 10.329 1.00 91.06 104 LEU A N 1
ATOM 810 C CA . LEU A 1 104 ? 5.673 7.345 10.213 1.00 91.06 104 LEU A CA 1
ATOM 811 C C . LEU A 1 104 ? 4.152 7.260 10.064 1.00 91.06 104 LEU A C 1
ATOM 813 O O . LEU A 1 104 ? 3.463 8.157 10.524 1.00 91.06 104 LEU A O 1
ATOM 817 N N . LEU A 1 105 ? 3.617 6.204 9.451 1.00 93.31 105 LEU A N 1
ATOM 818 C CA . LEU A 1 105 ? 2.173 6.045 9.272 1.00 93.31 105 LEU A CA 1
ATOM 819 C C . LEU A 1 105 ? 1.514 5.346 10.467 1.00 93.31 105 LEU A C 1
ATOM 821 O O . LEU A 1 105 ? 0.487 5.800 10.972 1.00 93.31 105 LEU A O 1
ATOM 825 N N . VAL A 1 106 ? 2.101 4.251 10.952 1.00 95.69 106 VAL A N 1
ATOM 826 C CA . VAL A 1 106 ? 1.483 3.399 11.980 1.00 95.69 106 VAL A CA 1
ATOM 827 C C . VAL A 1 106 ? 1.492 4.068 13.354 1.00 95.69 106 VAL A C 1
ATOM 829 O O . VAL A 1 106 ? 0.462 4.091 14.027 1.00 95.69 106 VAL A O 1
ATOM 832 N N . ILE A 1 107 ? 2.626 4.640 13.775 1.00 96.44 107 ILE A N 1
ATOM 833 C CA . ILE A 1 107 ? 2.795 5.195 15.128 1.00 96.44 107 ILE A CA 1
ATOM 834 C C . ILE A 1 107 ? 1.806 6.336 15.412 1.00 96.44 107 ILE A C 1
ATOM 836 O O . ILE A 1 107 ? 1.052 6.223 16.383 1.00 96.44 107 ILE A O 1
ATOM 840 N N . PRO A 1 108 ? 1.735 7.415 14.607 1.00 96.31 108 PRO A N 1
ATOM 841 C CA . PRO A 1 108 ? 0.790 8.492 14.885 1.00 96.31 108 PRO A CA 1
ATOM 842 C C . PRO A 1 108 ? -0.660 8.025 14.756 1.00 96.31 108 PRO A C 1
ATOM 844 O O . PRO A 1 108 ? -1.486 8.426 15.572 1.00 96.31 108 PRO A O 1
ATOM 847 N N . THR A 1 109 ? -0.976 7.128 13.815 1.00 96.25 109 THR A N 1
ATOM 848 C CA . THR A 1 109 ? -2.331 6.566 13.688 1.00 96.25 109 THR A CA 1
ATOM 849 C C . THR A 1 109 ? -2.750 5.821 14.957 1.00 96.25 109 THR A C 1
ATOM 851 O O . THR A 1 109 ? -3.858 6.028 15.454 1.00 96.25 109 THR A O 1
ATOM 854 N N . LEU A 1 110 ? -1.859 5.006 15.534 1.00 97.50 110 LEU A N 1
ATOM 855 C CA . LEU A 1 110 ? -2.105 4.322 16.806 1.00 97.50 110 LEU A CA 1
ATOM 856 C C . LEU A 1 110 ? -2.274 5.309 17.963 1.00 97.50 110 LEU A C 1
ATOM 858 O O . LEU A 1 110 ? -3.208 5.156 18.750 1.00 97.50 110 LEU A O 1
ATOM 862 N N . ILE A 1 111 ? -1.410 6.324 18.061 1.00 97.31 111 ILE A N 1
ATOM 863 C CA . ILE A 1 111 ? -1.487 7.346 19.115 1.00 97.31 111 ILE A CA 1
ATOM 864 C C . ILE A 1 111 ? -2.823 8.089 19.043 1.00 97.31 111 ILE A C 1
ATOM 866 O O . ILE A 1 111 ? -3.497 8.232 20.062 1.00 97.31 111 ILE A O 1
ATOM 870 N N . ILE A 1 112 ? -3.235 8.522 17.850 1.00 96.06 112 ILE A N 1
ATOM 871 C CA . ILE A 1 112 ? -4.494 9.246 17.642 1.00 96.06 112 ILE A CA 1
ATOM 872 C C . ILE A 1 112 ? -5.688 8.345 17.975 1.00 96.06 112 ILE A C 1
ATOM 874 O O . ILE A 1 112 ? -6.575 8.752 18.729 1.00 96.06 112 ILE A O 1
ATOM 878 N N . TYR A 1 113 ? -5.706 7.111 17.460 1.00 96.31 113 TYR A N 1
ATOM 879 C CA . TYR A 1 113 ? -6.809 6.178 17.681 1.00 96.31 113 TYR A CA 1
ATOM 880 C C . TYR A 1 113 ? -6.971 5.827 19.164 1.00 96.31 113 TYR A C 1
ATOM 882 O O . TYR A 1 113 ? -8.039 6.029 19.748 1.00 96.31 113 TYR A O 1
ATOM 890 N N . TRP A 1 114 ? -5.908 5.318 19.793 1.00 95.56 114 TRP A N 1
ATOM 891 C CA . TRP A 1 114 ? -5.960 4.856 21.178 1.00 95.56 114 TRP A CA 1
ATOM 892 C C . TRP A 1 114 ? -6.037 6.015 22.166 1.00 95.56 114 TRP A C 1
ATOM 894 O O . TRP A 1 114 ? -6.781 5.920 23.142 1.00 95.56 114 TRP A O 1
ATOM 904 N N . GLY A 1 115 ? -5.353 7.129 21.895 1.00 93.88 115 GLY A N 1
ATOM 905 C CA . GLY A 1 115 ? -5.459 8.351 22.688 1.00 93.88 115 GLY A CA 1
ATOM 906 C C . GLY A 1 115 ? -6.905 8.834 22.777 1.00 93.88 115 GLY A C 1
ATOM 907 O O . GLY A 1 115 ? -7.435 8.990 23.879 1.00 93.88 115 GLY A O 1
ATOM 908 N N . TRP A 1 116 ? -7.589 8.969 21.634 1.00 92.94 116 TRP A N 1
ATOM 909 C CA . TRP A 1 116 ? -9.005 9.345 21.616 1.00 92.94 116 TRP A CA 1
ATOM 910 C C . TRP A 1 116 ? -9.892 8.270 22.264 1.00 92.94 116 TRP A C 1
ATOM 912 O O . TRP A 1 116 ? -10.763 8.601 23.069 1.00 92.94 116 TRP A O 1
ATOM 922 N N . TYR A 1 117 ? -9.647 6.980 22.013 1.00 91.44 117 TYR A N 1
ATOM 923 C CA . TYR A 1 117 ? -10.413 5.896 22.638 1.00 91.44 117 TYR A CA 1
ATOM 924 C C . TYR A 1 117 ? -10.366 5.948 24.176 1.00 91.44 117 TYR A C 1
ATOM 926 O O . TYR A 1 117 ? -11.403 5.857 24.842 1.00 91.44 117 TYR A O 1
ATOM 934 N N . PHE A 1 118 ? -9.178 6.138 24.760 1.00 90.56 118 PHE A N 1
ATOM 935 C CA . PHE A 1 118 ? -9.018 6.236 26.212 1.00 90.56 118 PHE A CA 1
ATOM 936 C C . PHE A 1 118 ? -9.616 7.519 26.788 1.00 90.56 118 PHE A C 1
ATOM 938 O O . PHE A 1 118 ? -10.203 7.469 27.873 1.00 90.56 118 PHE A O 1
ATOM 945 N N . LEU A 1 119 ? -9.529 8.638 26.062 1.00 89.12 119 LEU A N 1
ATOM 946 C CA . LEU A 1 119 ? -10.226 9.872 26.424 1.00 89.12 119 LEU A CA 1
ATOM 947 C C . LEU A 1 119 ? -11.742 9.623 26.488 1.00 89.12 119 LEU A C 1
ATOM 949 O O . LEU A 1 119 ? -12.364 9.904 27.508 1.00 89.12 119 LEU A O 1
ATOM 953 N N . CYS A 1 120 ? -12.331 8.977 25.480 1.00 85.75 120 CYS A N 1
ATOM 954 C CA . CYS A 1 120 ? -13.762 8.661 25.487 1.00 85.75 120 CYS A CA 1
ATOM 955 C C . CYS A 1 120 ? -14.180 7.741 26.641 1.00 85.75 120 CYS A C 1
ATOM 957 O O . CYS A 1 120 ? -15.258 7.896 27.214 1.00 85.75 120 CYS A O 1
ATOM 959 N N . LYS A 1 121 ? -13.324 6.783 27.016 1.00 78.44 121 LYS A N 1
ATOM 960 C CA . LYS A 1 121 ? -13.613 5.837 28.102 1.00 78.44 121 LYS A CA 1
ATOM 961 C C . LYS A 1 121 ? -13.579 6.484 29.491 1.00 78.44 121 LYS A C 1
ATOM 963 O O . LYS A 1 121 ? -14.295 6.032 30.380 1.00 78.44 121 LYS A O 1
ATOM 968 N N . LYS A 1 122 ? -12.781 7.538 29.688 1.00 78.12 122 LYS A N 1
ATOM 969 C CA . LYS A 1 122 ? -12.688 8.267 30.967 1.00 78.12 122 LYS A CA 1
ATOM 970 C C . LYS A 1 122 ? -13.862 9.224 31.233 1.00 78.12 122 LYS A C 1
ATOM 972 O O . LYS A 1 122 ? -13.853 9.910 32.249 1.00 78.12 122 LYS A O 1
ATOM 977 N N . ASN A 1 123 ? -14.895 9.206 30.386 1.00 64.12 123 ASN A N 1
ATOM 978 C CA . ASN A 1 123 ? -16.175 9.887 30.596 1.00 64.12 123 ASN A CA 1
ATOM 979 C C . ASN A 1 123 ? -16.034 11.408 30.820 1.00 64.12 123 ASN A C 1
ATOM 981 O O . ASN A 1 123 ? -16.643 11.983 31.722 1.00 64.12 123 ASN A O 1
ATOM 985 N N . TYR A 1 124 ? -15.208 12.068 30.001 1.00 62.34 124 TYR A N 1
ATOM 986 C CA . TYR A 1 124 ? -15.108 13.528 30.007 1.00 62.34 124 TYR A CA 1
ATOM 987 C C . TYR A 1 124 ? -16.417 14.158 29.510 1.00 62.34 124 TYR A C 1
ATOM 989 O O . TYR A 1 124 ? -17.017 13.691 28.544 1.00 62.34 124 TYR A O 1
ATOM 997 N N . GLN A 1 125 ? -16.846 15.250 30.147 1.00 62.28 125 GLN A N 1
ATOM 998 C CA . GLN A 1 125 ? -18.130 15.912 29.870 1.00 62.28 125 GLN A CA 1
ATOM 999 C C . GLN A 1 125 ? -18.220 16.599 28.489 1.00 62.28 125 GLN A C 1
ATOM 1001 O O . GLN A 1 125 ? -19.282 17.097 28.117 1.00 62.28 125 GLN A O 1
ATOM 1006 N N . CYS A 1 126 ? -17.143 16.632 27.697 1.00 67.50 126 CYS A N 1
ATOM 1007 C CA . CYS A 1 126 ? -17.169 17.229 26.362 1.00 67.50 126 CYS A CA 1
ATOM 1008 C C . CYS A 1 126 ? -17.890 16.323 25.351 1.00 67.50 126 CYS A C 1
ATOM 1010 O O . CYS A 1 126 ? -17.635 15.121 25.273 1.00 67.50 126 CYS A O 1
ATOM 1012 N N . SER A 1 127 ? -18.732 16.913 24.497 1.00 71.94 127 SER A N 1
ATOM 1013 C CA . SER A 1 127 ? -19.494 16.177 23.475 1.00 71.94 127 SER A CA 1
ATOM 1014 C C . SER A 1 127 ? -18.617 15.399 22.481 1.00 71.94 127 SER A C 1
ATOM 1016 O O . SER A 1 127 ? -19.040 14.342 22.014 1.00 71.94 127 SER A O 1
ATOM 1018 N N . LEU A 1 128 ? -17.395 15.874 22.208 1.00 73.69 128 LEU A N 1
ATOM 1019 C CA . LEU A 1 128 ? -16.419 15.250 21.301 1.00 73.69 128 LEU A CA 1
ATOM 1020 C C . LEU A 1 128 ? -15.780 13.962 21.849 1.00 73.69 128 LEU A C 1
ATOM 1022 O O . LEU A 1 128 ? -15.296 13.141 21.072 1.00 73.69 128 LEU A O 1
ATOM 1026 N N . PHE A 1 129 ? -15.806 13.744 23.168 1.00 82.56 129 PHE A N 1
ATOM 1027 C CA . PHE A 1 129 ? -15.269 12.534 23.806 1.00 82.56 129 PHE A CA 1
ATOM 1028 C C . PHE A 1 129 ? -16.366 11.513 24.135 1.00 82.56 129 PHE A C 1
ATOM 1030 O O . PHE A 1 129 ? -16.212 10.660 25.003 1.00 82.56 129 PHE A O 1
ATOM 1037 N N . LYS A 1 130 ? -17.497 11.569 23.427 1.00 85.56 130 LYS A N 1
ATOM 1038 C CA . LYS A 1 130 ? -18.521 10.525 23.507 1.00 85.56 130 LYS A CA 1
ATOM 1039 C C . LYS A 1 130 ? -18.124 9.324 22.653 1.00 85.56 130 LYS A C 1
ATOM 1041 O O . LYS A 1 130 ? -17.724 9.465 21.498 1.00 85.56 130 LYS A O 1
ATOM 1046 N N . VAL A 1 131 ? -18.355 8.123 23.183 1.00 84.88 131 VAL A N 1
ATOM 1047 C CA . VAL A 1 131 ? -18.115 6.855 22.468 1.00 84.88 131 VAL A CA 1
ATOM 1048 C C . VAL A 1 131 ? -18.917 6.771 21.159 1.00 84.88 131 VAL A C 1
ATOM 1050 O O . VAL A 1 131 ? -18.433 6.210 20.180 1.00 84.88 131 VAL A O 1
ATOM 1053 N N . SER A 1 132 ? -20.118 7.359 21.098 1.00 85.88 132 SER A N 1
ATOM 1054 C CA . SER A 1 132 ? -20.919 7.407 19.866 1.00 85.88 132 SER A CA 1
ATOM 1055 C C . SER A 1 132 ? -20.258 8.236 18.760 1.00 85.88 132 SER A C 1
ATOM 1057 O O . SER A 1 132 ? -20.219 7.788 17.617 1.00 85.88 132 SER A O 1
ATOM 1059 N N . VAL A 1 133 ? -19.692 9.399 19.102 1.00 89.75 133 VAL A N 1
ATOM 1060 C CA . VAL A 1 133 ? -18.979 10.278 18.160 1.00 89.75 133 VAL A CA 1
ATOM 1061 C C . VAL A 1 133 ? -17.698 9.608 17.675 1.00 89.75 133 VAL A C 1
ATOM 1063 O O . VAL A 1 133 ? -17.453 9.558 16.473 1.00 89.75 133 VAL A O 1
ATOM 1066 N N . PHE A 1 134 ? -16.935 9.009 18.593 1.00 92.06 134 PHE A N 1
ATOM 1067 C CA . PHE A 1 134 ? -15.755 8.209 18.261 1.00 92.06 134 PHE A CA 1
ATOM 1068 C C . PHE A 1 134 ? -16.090 7.090 17.262 1.00 92.06 134 PHE A C 1
ATOM 1070 O O . PHE A 1 134 ? -15.422 6.941 16.241 1.00 92.06 134 PHE A O 1
ATOM 1077 N N . ASN A 1 135 ? -17.154 6.325 17.528 1.00 91.44 135 ASN A N 1
ATOM 1078 C CA . ASN A 1 135 ? -17.591 5.250 16.640 1.00 91.44 135 ASN A CA 1
ATOM 1079 C C . ASN A 1 135 ? -18.025 5.774 15.271 1.00 91.44 135 ASN A C 1
ATOM 1081 O O . ASN A 1 135 ? -17.635 5.197 14.262 1.00 91.44 135 ASN A O 1
ATOM 1085 N N . PHE A 1 136 ? -18.812 6.851 15.226 1.00 94.44 136 PHE A N 1
ATOM 1086 C CA . PHE A 1 136 ? -19.245 7.457 13.969 1.00 94.44 136 PHE A CA 1
ATOM 1087 C C . PHE A 1 136 ? -18.050 7.910 13.122 1.00 94.44 136 PHE A C 1
ATOM 1089 O O . PHE A 1 136 ? -17.979 7.578 11.938 1.00 94.44 136 PHE A O 1
ATOM 1096 N N . PHE A 1 137 ? -17.088 8.603 13.739 1.00 95.50 137 PHE A N 1
ATOM 1097 C CA . PHE A 1 137 ? -15.889 9.085 13.062 1.00 95.50 137 PHE A CA 1
ATOM 1098 C C . PHE A 1 137 ? -15.066 7.932 12.478 1.00 95.50 137 PHE A C 1
ATOM 1100 O O . PHE A 1 137 ? -14.857 7.881 11.268 1.00 95.50 137 PHE A O 1
ATOM 1107 N N . TRP A 1 138 ? -14.648 6.966 13.302 1.00 95.00 138 TRP A N 1
ATOM 1108 C CA . TRP A 1 138 ? -13.770 5.890 12.833 1.00 95.00 138 TRP A CA 1
ATOM 1109 C C . TRP A 1 138 ? -14.464 4.918 11.875 1.00 95.00 138 TRP A C 1
ATOM 1111 O O . TRP A 1 138 ? -13.827 4.459 10.930 1.00 95.00 138 TRP A O 1
ATOM 1121 N N . ASN A 1 139 ? -15.768 4.662 12.038 1.00 94.75 139 ASN A N 1
ATOM 1122 C CA . ASN A 1 139 ? -16.541 3.913 11.041 1.00 94.75 139 ASN A CA 1
ATOM 1123 C C . ASN A 1 139 ? -16.558 4.647 9.688 1.00 94.75 139 ASN A C 1
ATOM 1125 O O . ASN A 1 139 ? -16.407 4.011 8.647 1.00 94.75 139 ASN A O 1
ATOM 1129 N N . SER A 1 140 ? -16.713 5.976 9.696 1.00 96.12 140 SER A N 1
ATOM 1130 C CA . SER A 1 140 ? -16.702 6.786 8.471 1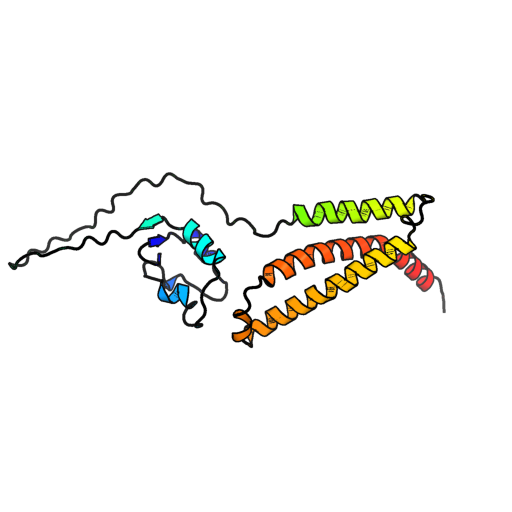.00 96.12 140 SER A CA 1
ATOM 1131 C C . SER A 1 140 ? -15.325 6.781 7.810 1.00 96.12 140 SER A C 1
ATOM 1133 O O . SER A 1 140 ? -15.235 6.597 6.600 1.00 96.12 140 SER A O 1
ATOM 1135 N N . VAL A 1 141 ? -14.247 6.905 8.594 1.00 95.06 141 VAL A N 1
ATOM 1136 C CA . VAL A 1 141 ? -12.867 6.791 8.093 1.00 95.06 141 VAL A CA 1
ATOM 1137 C C . VAL A 1 141 ? -12.639 5.431 7.436 1.00 95.06 141 VAL A C 1
ATOM 1139 O O . VAL A 1 141 ? -12.128 5.377 6.319 1.00 95.06 141 VAL A O 1
ATOM 1142 N N . LEU A 1 142 ? -13.057 4.335 8.078 1.00 95.31 142 LEU A N 1
ATOM 1143 C CA . LEU A 1 142 ? -12.942 2.990 7.509 1.00 95.31 142 LEU A CA 1
ATOM 1144 C C . LEU A 1 142 ? -13.726 2.850 6.199 1.00 95.31 142 LEU A C 1
ATOM 1146 O O . LEU A 1 142 ? -13.200 2.306 5.234 1.00 95.31 142 LEU A O 1
ATOM 1150 N N . LEU A 1 143 ? -14.950 3.378 6.132 1.00 95.31 143 LEU A N 1
ATOM 1151 C CA . LEU A 1 143 ? -15.768 3.311 4.921 1.00 95.31 143 LEU A CA 1
ATOM 1152 C C . LEU A 1 143 ? -15.166 4.128 3.769 1.00 95.31 143 LEU A C 1
ATOM 1154 O O . LEU A 1 143 ? -15.073 3.641 2.645 1.00 95.31 143 LEU A O 1
ATOM 1158 N N . ILE A 1 144 ? -14.733 5.359 4.049 1.00 94.62 144 ILE A N 1
ATOM 1159 C CA . ILE A 1 144 ? -14.161 6.257 3.040 1.00 94.62 144 ILE A CA 1
ATOM 1160 C C . ILE A 1 144 ? -12.835 5.703 2.519 1.00 94.62 144 ILE A C 1
ATOM 1162 O O . ILE A 1 144 ? -12.599 5.741 1.317 1.00 94.62 144 ILE A O 1
ATOM 1166 N N . THR A 1 145 ? -11.984 5.159 3.391 1.00 93.94 145 THR A N 1
ATOM 1167 C CA . THR A 1 145 ? -10.681 4.594 2.992 1.00 93.94 145 THR A CA 1
ATOM 1168 C C . THR A 1 145 ? -10.799 3.240 2.290 1.00 93.94 145 THR A C 1
ATOM 1170 O O . THR A 1 145 ? -9.939 2.898 1.477 1.00 93.94 145 THR A O 1
ATOM 1173 N N . LEU A 1 146 ? -11.884 2.495 2.521 1.00 95.06 146 LEU A N 1
ATOM 1174 C CA . LEU A 1 146 ? -12.164 1.245 1.815 1.00 95.06 146 LEU A CA 1
ATOM 1175 C C . LEU A 1 146 ? -12.365 1.459 0.309 1.00 95.06 146 LEU A C 1
ATOM 1177 O O . LEU A 1 146 ? -11.906 0.638 -0.484 1.00 95.06 146 LEU A O 1
ATOM 1181 N N . ILE A 1 147 ? -13.012 2.557 -0.094 1.00 94.00 147 ILE A N 1
ATOM 1182 C CA . ILE A 1 147 ? -13.340 2.813 -1.504 1.00 94.00 147 ILE A CA 1
ATOM 1183 C C . ILE A 1 147 ? -12.064 2.944 -2.363 1.00 94.00 147 ILE A C 1
ATOM 1185 O O . ILE A 1 147 ? -11.926 2.167 -3.311 1.00 94.00 147 ILE A O 1
ATOM 1189 N N . PRO A 1 148 ? -11.088 3.827 -2.049 1.00 93.19 148 PRO A N 1
ATOM 1190 C CA . PRO A 1 148 ? -9.818 3.880 -2.772 1.00 93.19 148 PRO A CA 1
ATOM 1191 C C . PRO A 1 148 ? -9.007 2.592 -2.658 1.00 93.19 148 PRO A C 1
ATOM 1193 O O . PRO A 1 148 ? -8.379 2.196 -3.634 1.00 93.19 148 PRO A O 1
ATOM 1196 N N . ALA A 1 149 ? -9.030 1.907 -1.509 1.00 94.56 149 ALA A N 1
ATOM 1197 C CA . ALA A 1 149 ? -8.299 0.652 -1.348 1.00 94.56 149 ALA A CA 1
ATOM 1198 C C . ALA A 1 149 ? -8.779 -0.400 -2.362 1.00 94.56 149 ALA A C 1
ATOM 1200 O O . ALA A 1 149 ? -7.977 -0.935 -3.128 1.00 94.56 149 ALA A O 1
ATOM 1201 N N . VAL A 1 150 ? -10.091 -0.636 -2.439 1.00 95.44 150 VAL A N 1
ATOM 1202 C CA . VAL A 1 150 ? -10.680 -1.576 -3.404 1.00 95.44 150 VAL A CA 1
ATOM 1203 C C . VAL A 1 150 ? -10.509 -1.073 -4.838 1.00 95.44 150 VAL A C 1
ATOM 1205 O O . VAL A 1 150 ? -10.089 -1.836 -5.707 1.00 95.44 150 VAL A O 1
ATOM 1208 N N . GLY A 1 151 ? -10.778 0.212 -5.084 1.00 95.06 151 GLY A N 1
ATOM 1209 C CA . GLY A 1 151 ? -10.687 0.815 -6.413 1.00 95.06 151 GLY A CA 1
ATOM 1210 C C . GLY A 1 151 ? -9.280 0.743 -7.004 1.00 95.06 151 GLY A C 1
ATOM 1211 O O . GLY A 1 151 ? -9.109 0.276 -8.128 1.00 95.06 151 GLY A O 1
ATOM 1212 N N . PHE A 1 152 ? -8.258 1.137 -6.241 1.00 95.31 152 PHE A N 1
ATOM 1213 C CA . PHE A 1 152 ? -6.864 1.047 -6.678 1.00 95.31 152 PHE A CA 1
ATOM 1214 C C . PHE A 1 152 ? -6.418 -0.403 -6.851 1.00 95.31 152 PHE A C 1
ATOM 1216 O O . PHE A 1 152 ? -5.723 -0.700 -7.819 1.00 95.31 152 PHE A O 1
ATOM 1223 N N . GLY A 1 153 ? -6.853 -1.315 -5.974 1.00 94.12 153 GLY A N 1
ATOM 1224 C CA . GLY A 1 153 ? -6.572 -2.744 -6.118 1.00 94.12 153 GLY A CA 1
ATOM 1225 C C . GLY A 1 153 ? -7.105 -3.296 -7.442 1.00 94.12 153 GLY A C 1
ATOM 1226 O O . GLY A 1 153 ? -6.347 -3.854 -8.233 1.00 94.12 153 GLY A O 1
ATOM 1227 N N . PHE A 1 154 ? -8.387 -3.065 -7.732 1.00 95.62 154 PHE A N 1
ATOM 1228 C CA . PHE A 1 154 ? -9.009 -3.506 -8.981 1.00 95.62 154 PHE A CA 1
ATOM 1229 C C . PHE A 1 154 ? -8.362 -2.861 -10.211 1.00 95.62 154 PHE A C 1
ATOM 1231 O O . PHE A 1 154 ? -8.046 -3.543 -11.184 1.00 95.62 154 PHE A O 1
ATOM 1238 N N . PHE A 1 155 ? -8.090 -1.557 -10.148 1.00 94.81 155 PHE A N 1
ATOM 1239 C CA . PHE A 1 155 ? -7.425 -0.834 -11.227 1.00 94.81 155 PHE A CA 1
ATOM 1240 C C . PHE A 1 155 ? -6.022 -1.387 -11.527 1.00 94.81 155 PHE A C 1
ATOM 1242 O O . PHE A 1 155 ? -5.647 -1.540 -12.690 1.00 94.81 155 PHE A O 1
ATOM 1249 N N . MET A 1 156 ? -5.251 -1.745 -10.496 1.00 92.69 156 MET A N 1
ATOM 1250 C CA . MET A 1 156 ? -3.938 -2.370 -10.670 1.00 92.69 156 MET A CA 1
ATOM 1251 C C . MET A 1 156 ? -4.018 -3.774 -11.274 1.00 92.69 156 MET A C 1
ATOM 1253 O O . MET A 1 156 ? -3.135 -4.137 -12.045 1.00 92.69 156 MET A O 1
ATOM 1257 N N . VAL A 1 157 ? -5.066 -4.548 -10.979 1.00 93.44 157 VAL A N 1
ATOM 1258 C CA . VAL A 1 157 ? -5.304 -5.843 -11.641 1.00 93.44 157 VAL A CA 1
ATOM 1259 C C . VAL A 1 157 ? -5.658 -5.633 -13.115 1.00 93.44 157 VAL A C 1
ATOM 1261 O O . VAL A 1 157 ? -5.057 -6.262 -13.983 1.00 93.44 157 VAL A O 1
ATOM 1264 N N . LEU A 1 158 ? -6.567 -4.702 -13.424 1.00 93.44 158 LEU A N 1
ATOM 1265 C CA . LEU A 1 158 ? -6.979 -4.412 -14.803 1.00 93.44 158 LEU A CA 1
ATOM 1266 C C . LEU A 1 158 ? -5.827 -3.956 -15.698 1.00 93.44 158 LEU A C 1
ATOM 1268 O O . LEU A 1 158 ? -5.822 -4.256 -16.891 1.00 93.44 158 LEU A O 1
ATOM 1272 N N . ARG A 1 159 ? -4.837 -3.260 -15.131 1.00 90.12 159 ARG A N 1
ATOM 1273 C CA . ARG A 1 159 ? -3.631 -2.842 -15.853 1.00 90.12 159 ARG A CA 1
ATOM 1274 C C . ARG A 1 159 ? -2.917 -4.007 -16.540 1.00 90.12 159 ARG A C 1
ATOM 1276 O O . ARG A 1 159 ? -2.415 -3.811 -17.640 1.00 90.12 159 ARG A O 1
ATOM 1283 N N . TYR A 1 160 ? -2.925 -5.210 -15.965 1.00 86.50 160 TYR A N 1
ATOM 1284 C CA . TYR A 1 160 ? -2.316 -6.382 -16.604 1.00 86.50 160 TYR A CA 1
ATOM 1285 C C . TYR A 1 160 ? -3.021 -6.788 -17.902 1.00 86.50 160 TYR A C 1
ATOM 1287 O O . TYR A 1 160 ? -2.363 -7.214 -18.846 1.00 86.50 160 TYR A O 1
ATOM 1295 N N . SER A 1 161 ? -4.345 -6.646 -17.960 1.00 90.75 161 SER A N 1
ATOM 1296 C CA . SER A 1 161 ? -5.142 -7.008 -19.137 1.00 90.75 161 SER A CA 1
ATOM 1297 C C . SER A 1 161 ? -5.280 -5.864 -20.141 1.00 90.75 161 SER A C 1
ATOM 1299 O O . SER A 1 161 ? -5.524 -6.113 -21.317 1.00 90.75 161 SER A O 1
ATOM 1301 N N . ILE A 1 162 ? -5.141 -4.612 -19.693 1.00 89.75 162 ILE A N 1
ATOM 1302 C CA . ILE A 1 162 ? -5.373 -3.411 -20.501 1.00 89.75 162 ILE A CA 1
ATOM 1303 C C . ILE A 1 162 ? -4.140 -2.490 -20.402 1.00 89.75 162 ILE A C 1
ATOM 1305 O O . ILE A 1 162 ? -4.097 -1.596 -19.548 1.00 89.75 162 ILE A O 1
ATOM 1309 N N . PRO A 1 163 ? -3.131 -2.662 -21.285 1.00 83.31 163 PRO A N 1
ATOM 1310 C CA . PRO A 1 163 ? -1.873 -1.912 -21.221 1.00 83.31 163 PRO A CA 1
ATOM 1311 C C . PRO A 1 163 ? -2.028 -0.386 -21.313 1.00 83.31 163 PRO A C 1
ATOM 1313 O O . PRO A 1 163 ? -1.209 0.346 -20.755 1.00 83.31 163 PRO A O 1
ATOM 1316 N N . SER A 1 164 ? -3.096 0.117 -21.945 1.00 87.62 164 SER A N 1
ATOM 1317 C CA . SER A 1 164 ? -3.368 1.559 -22.058 1.00 87.62 164 SER A CA 1
ATOM 1318 C C . SER A 1 164 ? -3.570 2.249 -20.702 1.00 87.62 164 SER A C 1
ATOM 1320 O O . SER A 1 164 ? -3.296 3.443 -20.577 1.00 87.62 164 SER A O 1
ATOM 1322 N N . LEU A 1 165 ? -3.949 1.509 -19.651 1.00 87.56 165 LEU A N 1
ATOM 1323 C CA . LEU A 1 165 ? -4.132 2.040 -18.293 1.00 87.56 165 LEU A CA 1
ATOM 1324 C C . LEU A 1 165 ? -2.814 2.412 -17.590 1.00 87.56 165 LEU A C 1
ATOM 1326 O O . LEU A 1 165 ? -2.830 3.065 -16.538 1.00 87.56 165 LEU A O 1
ATOM 1330 N N . TYR A 1 166 ? -1.667 2.015 -18.149 1.00 82.75 166 TYR A N 1
ATOM 1331 C CA . TYR A 1 166 ? -0.352 2.433 -17.658 1.00 82.75 166 TYR A CA 1
ATOM 1332 C C . TYR A 1 166 ? 0.038 3.852 -18.081 1.00 82.75 166 TYR A C 1
ATOM 1334 O O . TYR A 1 166 ? 0.946 4.409 -17.473 1.00 82.75 166 TYR A O 1
ATOM 1342 N N . SER A 1 167 ? -0.658 4.458 -19.049 1.00 85.31 167 SER A N 1
ATOM 1343 C CA . SER A 1 167 ? -0.426 5.856 -19.451 1.00 85.31 167 SER A CA 1
ATOM 1344 C C . SER A 1 167 ? -0.729 6.868 -18.335 1.00 85.31 167 SER A C 1
ATOM 1346 O O . SER A 1 167 ? -0.237 7.994 -18.352 1.00 85.31 167 SER A O 1
ATOM 1348 N N . VAL A 1 168 ? -1.513 6.466 -17.330 1.00 87.44 168 VAL A N 1
ATOM 1349 C CA . VAL A 1 168 ? -1.846 7.306 -16.178 1.00 87.44 168 VAL A CA 1
ATOM 1350 C C . VAL A 1 168 ? -0.641 7.411 -15.237 1.00 87.44 168 VAL A C 1
ATOM 1352 O O . VAL A 1 168 ? -0.315 6.447 -14.534 1.00 87.44 168 VAL A O 1
ATOM 1355 N N . GLN A 1 169 ? -0.037 8.604 -15.172 1.00 84.56 169 GLN A N 1
ATOM 1356 C CA . GLN A 1 169 ? 1.154 8.949 -14.373 1.00 84.56 169 GLN A CA 1
ATOM 1357 C C . GLN A 1 169 ? 0.899 9.057 -12.852 1.00 84.56 169 GLN A C 1
ATOM 1359 O O . GLN A 1 169 ? 1.511 9.861 -12.156 1.00 84.56 169 GLN A O 1
ATOM 1364 N N . PHE A 1 170 ? -0.012 8.254 -12.309 1.00 88.19 170 PHE A N 1
ATOM 1365 C CA . PHE A 1 170 ? -0.289 8.198 -10.875 1.00 88.19 170 PHE A CA 1
ATOM 1366 C C . PHE A 1 170 ? 0.323 6.931 -10.268 1.00 88.19 170 PHE A C 1
ATOM 1368 O O . PHE A 1 170 ? 0.232 5.842 -10.850 1.00 88.19 170 PHE A O 1
ATOM 1375 N N . ASP A 1 171 ? 0.948 7.050 -9.095 1.00 88.12 171 ASP A N 1
ATOM 1376 C CA . ASP A 1 171 ? 1.544 5.902 -8.410 1.00 88.12 171 ASP A CA 1
ATOM 1377 C C . ASP A 1 171 ? 0.506 5.134 -7.584 1.00 88.12 171 ASP A C 1
ATOM 1379 O O . ASP A 1 171 ? 0.430 5.226 -6.360 1.00 88.12 171 ASP A O 1
ATOM 1383 N N . PHE A 1 172 ? -0.327 4.372 -8.293 1.00 91.94 172 PHE A N 1
ATOM 1384 C CA . PHE A 1 172 ? -1.376 3.558 -7.679 1.00 91.94 172 PHE A CA 1
ATOM 1385 C C . PHE A 1 172 ? -0.828 2.574 -6.649 1.00 91.94 172 PHE A C 1
ATOM 1387 O O . PHE A 1 172 ? -1.488 2.354 -5.642 1.00 91.94 172 PHE A O 1
ATOM 1394 N N . LEU A 1 173 ? 0.358 2.001 -6.878 1.00 90.44 173 LEU A N 1
ATOM 1395 C CA . LEU A 1 173 ? 0.944 1.041 -5.947 1.00 90.44 173 LEU A CA 1
ATOM 1396 C C . LEU A 1 173 ? 1.333 1.739 -4.647 1.00 90.44 173 LEU A C 1
ATOM 1398 O O . LEU A 1 173 ? 0.958 1.265 -3.576 1.00 90.44 173 LEU A O 1
ATOM 1402 N N . PHE A 1 174 ? 2.008 2.886 -4.756 1.00 90.56 174 PHE A N 1
ATOM 1403 C CA . PHE A 1 174 ? 2.395 3.675 -3.595 1.00 90.56 174 PHE A CA 1
ATOM 1404 C C . PHE A 1 174 ? 1.177 4.053 -2.739 1.00 90.56 174 PHE A C 1
ATOM 1406 O O . PHE A 1 174 ? 1.094 3.693 -1.565 1.00 90.56 174 PHE A O 1
ATOM 1413 N N . TRP A 1 175 ? 0.187 4.708 -3.354 1.00 92.00 175 TRP A N 1
ATOM 1414 C CA . TRP A 1 175 ? -0.998 5.200 -2.649 1.00 92.00 175 TRP A CA 1
ATOM 1415 C C . TRP A 1 175 ? -1.909 4.083 -2.137 1.00 92.00 175 TRP A C 1
ATOM 1417 O O . TRP A 1 175 ? -2.513 4.225 -1.073 1.00 92.00 175 TRP A O 1
ATOM 1427 N N . HIS A 1 176 ? -2.006 2.965 -2.860 1.00 94.12 176 HIS A N 1
ATOM 1428 C CA . HIS A 1 176 ? -2.743 1.796 -2.390 1.00 94.12 176 HIS A CA 1
ATOM 1429 C C . HIS A 1 176 ? -2.101 1.209 -1.132 1.00 94.12 176 HIS A C 1
ATOM 1431 O O . HIS A 1 176 ? -2.814 0.934 -0.171 1.00 94.12 176 HIS A O 1
ATOM 1437 N N . VAL A 1 177 ? -0.772 1.060 -1.107 1.00 92.50 177 VAL A N 1
ATOM 1438 C CA . VAL A 1 177 ? -0.052 0.500 0.044 1.00 92.50 177 VAL A CA 1
ATOM 1439 C C . VAL A 1 177 ? -0.093 1.446 1.244 1.00 92.50 177 VAL A C 1
ATOM 1441 O O . VAL A 1 177 ? -0.479 1.014 2.328 1.00 92.50 177 VAL A O 1
ATOM 1444 N N . GLU A 1 178 ? 0.242 2.730 1.081 1.00 92.75 178 GLU A N 1
ATOM 1445 C CA . GLU A 1 178 ? 0.228 3.678 2.207 1.00 92.75 178 GLU A CA 1
ATOM 1446 C C . GLU A 1 178 ? -1.177 3.852 2.797 1.00 92.75 178 GLU A C 1
ATOM 1448 O O . GLU A 1 178 ? -1.360 3.786 4.018 1.00 92.75 178 GLU A O 1
ATOM 1453 N N . GLY A 1 179 ? -2.190 3.984 1.934 1.00 93.12 179 GLY A N 1
ATOM 1454 C CA . GLY A 1 179 ? -3.585 4.045 2.359 1.00 93.12 179 GLY A CA 1
ATOM 1455 C C . GLY A 1 179 ? -4.042 2.764 3.062 1.00 93.12 179 GLY A C 1
ATOM 1456 O O . GLY A 1 179 ? -4.708 2.834 4.099 1.00 93.12 179 GLY A O 1
ATOM 1457 N N . ALA A 1 180 ? -3.647 1.592 2.553 1.00 94.69 180 ALA A N 1
ATOM 1458 C CA . ALA A 1 180 ? -3.972 0.305 3.163 1.00 94.69 180 ALA A CA 1
ATOM 1459 C C . ALA A 1 180 ? -3.295 0.108 4.526 1.00 94.69 180 ALA A C 1
ATOM 1461 O O . ALA A 1 180 ? -3.906 -0.484 5.413 1.00 94.69 180 ALA A O 1
ATOM 1462 N N . ILE A 1 181 ? -2.081 0.626 4.738 1.00 95.06 181 ILE A N 1
ATOM 1463 C CA . ILE A 1 181 ? -1.407 0.577 6.045 1.00 95.06 181 ILE A CA 1
ATOM 1464 C C . ILE A 1 181 ? -2.201 1.372 7.088 1.00 95.06 181 ILE A C 1
ATOM 1466 O O . ILE A 1 181 ? -2.456 0.861 8.183 1.00 95.06 181 ILE A O 1
ATOM 1470 N N . ILE A 1 182 ? -2.637 2.594 6.758 1.00 94.50 182 ILE A N 1
ATOM 1471 C CA . ILE A 1 182 ? -3.458 3.414 7.663 1.00 94.50 182 ILE A CA 1
ATOM 1472 C C . ILE A 1 182 ? -4.794 2.716 7.935 1.00 94.50 182 ILE A C 1
ATOM 1474 O O . ILE A 1 182 ? -5.151 2.494 9.094 1.00 94.50 182 ILE A O 1
ATOM 1478 N N . MET A 1 183 ? -5.515 2.324 6.879 1.00 95.62 183 MET A N 1
ATOM 1479 C CA . MET A 1 183 ? -6.823 1.676 6.998 1.00 95.62 183 MET A CA 1
ATOM 1480 C C . MET A 1 183 ? -6.734 0.362 7.778 1.00 95.62 183 MET A C 1
ATOM 1482 O O . MET A 1 183 ? -7.528 0.145 8.689 1.00 95.62 183 MET A O 1
ATOM 1486 N N . GLY A 1 184 ? -5.728 -0.469 7.503 1.00 96.12 184 GLY A N 1
ATOM 1487 C CA . GLY A 1 184 ? -5.468 -1.713 8.221 1.00 96.12 184 GLY A CA 1
ATOM 1488 C C . GLY A 1 184 ? -5.157 -1.481 9.699 1.00 96.12 184 GLY A C 1
ATOM 1489 O O . GLY A 1 184 ? -5.724 -2.155 10.558 1.00 96.12 184 GLY A O 1
ATOM 1490 N N . THR A 1 185 ? -4.333 -0.480 10.021 1.00 96.50 185 THR A N 1
ATOM 1491 C CA . THR A 1 185 ? -4.013 -0.114 11.414 1.00 96.50 185 THR A CA 1
ATOM 1492 C C . THR A 1 185 ? -5.265 0.316 12.180 1.00 96.50 185 THR A C 1
ATOM 1494 O O . THR A 1 185 ? -5.496 -0.134 13.310 1.00 96.50 185 THR A O 1
ATOM 1497 N N . VAL A 1 186 ? -6.104 1.153 11.560 1.00 96.75 186 VAL A N 1
ATOM 1498 C CA . VAL A 1 186 ? -7.391 1.570 12.130 1.00 96.75 186 VAL A CA 1
ATOM 1499 C C . VAL A 1 186 ? -8.319 0.368 12.266 1.00 96.75 186 VAL A C 1
ATOM 1501 O O . VAL A 1 186 ? -8.876 0.171 13.339 1.00 96.75 186 VAL A O 1
ATOM 1504 N N . ALA A 1 187 ? -8.457 -0.470 11.237 1.00 96.69 187 ALA A N 1
ATOM 1505 C CA . ALA A 1 187 ? -9.359 -1.620 11.230 1.00 96.69 187 ALA A CA 1
ATOM 1506 C C . ALA A 1 187 ? -9.009 -2.630 12.327 1.00 96.69 187 ALA A C 1
ATOM 1508 O O . ALA A 1 187 ? -9.897 -3.063 13.062 1.00 96.69 187 ALA A O 1
ATOM 1509 N N . VAL A 1 188 ? -7.721 -2.948 12.497 1.00 96.69 188 VAL A N 1
ATOM 1510 C CA . VAL A 1 188 ? -7.237 -3.816 13.579 1.00 96.69 188 VAL A CA 1
ATOM 1511 C C . VAL A 1 188 ? -7.522 -3.182 14.937 1.00 96.69 188 VAL A C 1
ATOM 1513 O O . VAL A 1 188 ? -8.138 -3.821 15.787 1.00 96.69 188 VAL A O 1
ATOM 1516 N N . SER A 1 189 ? -7.147 -1.917 15.145 1.00 96.50 189 SER A N 1
ATOM 1517 C CA . SER A 1 189 ? -7.392 -1.224 16.423 1.00 96.50 189 SER A CA 1
ATOM 1518 C C . SER A 1 189 ? -8.886 -1.161 16.755 1.00 96.50 189 SER A C 1
ATOM 1520 O O . SER A 1 189 ? -9.305 -1.340 17.901 1.00 96.50 189 SER A O 1
ATOM 1522 N N . HIS A 1 190 ? -9.708 -0.974 15.729 1.00 94.44 190 HIS A N 1
ATOM 1523 C CA . HIS A 1 190 ? -11.151 -0.920 15.830 1.00 94.44 190 HIS A CA 1
ATOM 1524 C C . HIS A 1 190 ? -11.775 -2.264 16.173 1.00 94.44 190 HIS A C 1
ATOM 1526 O O . HIS A 1 190 ? -12.579 -2.349 17.106 1.00 94.44 190 HIS A O 1
ATOM 1532 N N . PHE A 1 191 ? -11.341 -3.322 15.497 1.00 94.50 191 PHE A N 1
ATOM 1533 C CA . PHE A 1 191 ? -11.710 -4.689 15.823 1.00 94.50 191 PHE A CA 1
ATOM 1534 C C . PHE A 1 191 ? -11.325 -5.046 17.266 1.00 94.50 191 PHE A C 1
ATOM 1536 O O . PHE A 1 191 ? -12.185 -5.485 18.031 1.00 94.50 191 PHE A O 1
ATOM 1543 N N . LEU A 1 192 ? -10.084 -4.754 17.679 1.00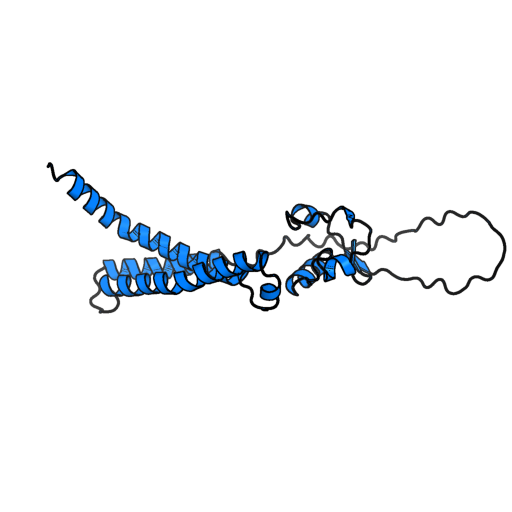 94.12 192 LEU A N 1
ATOM 1544 C CA . LEU A 1 192 ? -9.593 -4.987 19.042 1.00 94.12 192 LEU A CA 1
ATOM 1545 C C . LEU A 1 192 ? -10.435 -4.251 20.089 1.00 94.12 192 LEU A C 1
ATOM 1547 O O . LEU A 1 192 ? -10.833 -4.842 21.091 1.00 94.12 192 LEU A O 1
ATOM 1551 N N . SER A 1 193 ? -10.774 -2.982 19.841 1.00 90.62 193 SER A N 1
ATOM 1552 C CA . SER A 1 193 ? -11.613 -2.199 20.758 1.00 90.62 193 SER A CA 1
ATOM 1553 C C . SER A 1 193 ? -13.024 -2.782 20.941 1.00 90.62 193 SER A C 1
ATOM 1555 O O . SER A 1 193 ? -13.642 -2.583 21.987 1.00 90.62 193 SER A O 1
ATOM 1557 N N . ARG A 1 194 ? -13.518 -3.549 19.958 1.00 89.62 194 ARG A N 1
ATOM 1558 C CA . ARG A 1 194 ? -14.841 -4.192 19.976 1.00 89.62 194 ARG A CA 1
ATOM 1559 C C . ARG A 1 194 ? -14.835 -5.640 20.461 1.00 89.62 194 ARG A C 1
ATOM 1561 O O . ARG A 1 194 ? -15.915 -6.164 20.730 1.00 89.62 194 ARG A O 1
ATOM 1568 N N . LEU A 1 195 ? -13.672 -6.269 20.654 1.00 90.12 195 LEU A N 1
ATOM 1569 C CA . LEU A 1 195 ? -13.578 -7.667 21.102 1.00 90.12 195 LEU A CA 1
ATOM 1570 C C . LEU A 1 195 ? -14.406 -7.948 22.361 1.00 90.12 195 LEU A C 1
ATOM 1572 O O . LEU A 1 195 ? -15.119 -8.946 22.413 1.00 90.12 195 LEU A O 1
ATOM 1576 N N . ASN A 1 196 ? -14.390 -7.042 23.342 1.00 85.62 196 ASN A N 1
ATOM 1577 C CA . ASN A 1 196 ? -15.176 -7.201 24.569 1.00 85.62 196 ASN A CA 1
ATOM 1578 C C . ASN A 1 196 ? -16.685 -7.300 24.301 1.00 85.62 196 ASN A C 1
ATOM 1580 O O . ASN A 1 196 ? -17.374 -8.079 24.957 1.00 85.62 196 ASN A O 1
ATOM 1584 N N . ALA A 1 197 ? -17.201 -6.538 23.333 1.00 86.19 197 ALA A N 1
ATOM 1585 C CA . ALA A 1 197 ? -18.609 -6.598 22.955 1.00 86.19 197 ALA A CA 1
ATOM 1586 C C . ALA A 1 197 ? -18.940 -7.928 22.263 1.00 86.19 197 ALA A C 1
ATOM 1588 O O . ALA A 1 197 ? -19.958 -8.539 22.583 1.00 86.19 197 ALA A O 1
ATOM 1589 N N . TYR A 1 198 ? -18.058 -8.419 21.388 1.00 88.69 198 TYR A N 1
ATOM 1590 C CA . TYR A 1 198 ? -18.231 -9.723 20.743 1.00 88.69 198 TYR A CA 1
ATOM 1591 C C . TYR A 1 198 ? -18.194 -10.873 21.754 1.00 88.69 198 TYR A C 1
ATOM 1593 O O . TYR A 1 198 ? -19.072 -11.733 21.731 1.00 88.69 198 TYR A O 1
ATOM 1601 N N . PHE A 1 199 ? -17.256 -10.862 22.707 1.00 90.94 199 PHE A N 1
ATOM 1602 C CA . PHE A 1 199 ? -17.220 -11.862 23.778 1.00 90.94 199 PHE A CA 1
ATOM 1603 C C . PHE A 1 199 ? -18.463 -11.805 24.674 1.00 90.94 199 PHE A C 1
ATOM 1605 O O . PHE A 1 199 ? -18.996 -12.852 25.043 1.00 90.94 199 PHE A O 1
ATOM 1612 N N . ALA A 1 200 ? -18.969 -10.607 24.987 1.00 87.56 200 ALA A N 1
ATOM 1613 C CA . ALA A 1 200 ? -20.212 -10.456 25.739 1.00 87.56 200 ALA A CA 1
ATOM 1614 C C . ALA A 1 200 ? -21.416 -11.047 24.982 1.00 87.56 200 ALA A C 1
ATOM 1616 O O . ALA A 1 200 ? -22.204 -11.789 25.568 1.00 87.56 200 ALA A O 1
ATOM 1617 N N . GLN A 1 201 ? -21.530 -10.783 23.676 1.00 89.25 201 GLN A N 1
ATOM 1618 C CA . GLN A 1 201 ? -22.581 -11.349 22.823 1.00 89.25 201 GLN A CA 1
ATOM 1619 C C . GLN A 1 201 ? -22.481 -12.876 22.715 1.00 89.25 201 GLN A C 1
ATOM 1621 O O . GLN A 1 201 ? -23.492 -13.563 22.867 1.00 89.25 201 GLN A O 1
ATOM 1626 N N . MET A 1 202 ? -21.273 -13.419 22.524 1.00 88.81 202 MET A N 1
ATOM 1627 C CA . MET A 1 202 ? -21.055 -14.869 22.508 1.00 88.81 202 MET A CA 1
ATOM 1628 C C . MET A 1 202 ? -21.464 -15.513 23.832 1.00 88.81 202 MET A C 1
ATOM 1630 O O . MET A 1 202 ? -22.165 -16.522 23.827 1.00 88.81 202 MET A O 1
ATOM 1634 N N . ARG A 1 203 ? -21.090 -14.912 24.970 1.00 89.62 203 ARG A N 1
ATOM 1635 C CA . ARG A 1 203 ? -21.477 -15.415 26.294 1.00 89.62 203 ARG A CA 1
ATOM 1636 C C . ARG A 1 203 ? -22.995 -15.470 26.452 1.00 89.62 203 ARG A C 1
ATOM 1638 O O . ARG A 1 203 ? -23.504 -16.492 26.894 1.00 89.62 203 ARG A O 1
ATOM 1645 N N . ILE A 1 204 ? -23.707 -14.410 26.062 1.00 88.19 204 ILE A N 1
ATOM 1646 C CA . ILE A 1 204 ? -25.177 -14.365 26.118 1.00 88.19 204 ILE A CA 1
ATOM 1647 C C . ILE A 1 204 ? -25.786 -15.474 25.249 1.00 88.19 204 ILE A C 1
ATOM 1649 O O . ILE A 1 204 ? -26.676 -16.187 25.713 1.00 88.19 204 ILE A O 1
ATOM 1653 N N . SER A 1 205 ? -25.279 -15.647 24.024 1.00 87.62 205 SER A N 1
ATOM 1654 C CA . SER A 1 205 ? -25.733 -16.684 23.090 1.00 87.62 205 SER A CA 1
ATOM 1655 C C . SER A 1 205 ? -25.557 -18.095 23.664 1.00 87.62 205 SER A C 1
ATOM 1657 O O . SER A 1 205 ? -26.490 -18.888 23.641 1.00 87.62 205 SER A O 1
ATOM 1659 N N . LEU A 1 206 ? -24.404 -18.382 24.277 1.00 85.62 206 LEU A N 1
ATOM 1660 C CA . LEU A 1 206 ? -24.110 -19.681 24.895 1.00 85.62 206 LEU A CA 1
ATOM 1661 C C . LEU A 1 206 ? -24.935 -19.961 26.162 1.00 85.62 206 LEU A C 1
ATOM 1663 O O . LEU A 1 206 ? -25.186 -21.117 26.490 1.00 85.62 206 LEU A O 1
ATOM 1667 N N . THR A 1 207 ? -25.347 -18.922 26.895 1.00 86.19 207 THR A N 1
ATOM 1668 C CA . THR A 1 207 ? -26.166 -19.078 28.112 1.00 86.19 207 THR A CA 1
ATOM 1669 C C . THR A 1 207 ? -27.663 -19.217 27.847 1.00 86.19 207 THR A C 1
ATOM 1671 O O . THR A 1 207 ? -28.386 -19.683 28.728 1.00 86.19 207 THR A O 1
ATOM 1674 N N . LYS A 1 208 ? -28.144 -18.850 26.653 1.00 73.00 208 LYS A N 1
ATOM 1675 C CA . LYS A 1 208 ? -29.509 -19.176 26.232 1.00 73.00 208 LYS A CA 1
ATOM 1676 C C . LYS A 1 208 ? -29.560 -20.667 25.887 1.00 73.00 208 LYS A C 1
ATOM 1678 O O . LYS A 1 208 ? -29.259 -21.054 24.763 1.00 73.00 208 LYS A O 1
ATOM 1683 N N . LYS A 1 209 ? -29.914 -21.512 26.865 1.00 61.75 209 LYS A N 1
ATOM 1684 C CA . LYS A 1 209 ? -30.391 -22.871 26.558 1.00 61.75 209 LYS A CA 1
ATOM 1685 C C . LYS A 1 209 ? -31.653 -22.762 25.679 1.00 61.75 209 LYS A C 1
ATOM 1687 O O . LYS A 1 209 ? -32.419 -21.822 25.906 1.00 61.75 209 LYS A O 1
ATOM 1692 N N . PRO A 1 210 ? -31.822 -23.655 24.686 1.00 65.44 210 PRO A N 1
ATOM 1693 C CA . PRO A 1 210 ? -33.031 -23.709 23.866 1.00 65.44 210 PRO A CA 1
ATOM 1694 C C . PRO A 1 210 ? -34.285 -23.925 24.717 1.00 65.44 210 PRO A C 1
ATOM 1696 O O . PRO A 1 210 ? -34.169 -24.578 25.783 1.00 65.44 210 PRO A O 1
#